Protein AF-A0A1E4RQE3-F1 (afdb_monomer_lite)

Organism: NCBI:txid984485

Structure (mmCIF, N/CA/C/O backbone):
data_AF-A0A1E4RQE3-F1
#
_entry.id   AF-A0A1E4RQE3-F1
#
loop_
_atom_site.group_PDB
_atom_site.id
_atom_site.type_symbol
_atom_site.label_atom_id
_atom_site.label_alt_id
_atom_site.label_comp_id
_atom_site.label_asym_id
_atom_site.label_entity_id
_atom_site.label_seq_id
_atom_site.pdbx_PDB_ins_code
_atom_site.Cartn_x
_atom_site.Cartn_y
_atom_site.Cartn_z
_atom_site.occupancy
_atom_site.B_iso_or_equiv
_atom_site.auth_seq_id
_atom_site.auth_comp_id
_atom_site.auth_asym_id
_atom_site.auth_atom_id
_atom_site.pdbx_PDB_model_num
ATOM 1 N N . MET A 1 1 ? 7.720 -9.865 -35.110 1.00 62.88 1 MET A N 1
ATOM 2 C CA . MET A 1 1 ? 7.759 -8.781 -36.112 1.00 62.88 1 MET A CA 1
ATOM 3 C C . MET A 1 1 ? 9.172 -8.221 -36.147 1.00 62.88 1 MET A C 1
ATOM 5 O O . MET A 1 1 ? 9.752 -8.061 -35.080 1.00 62.88 1 MET A O 1
ATOM 9 N N . ARG A 1 2 ? 9.734 -7.982 -37.335 1.00 66.12 2 ARG A N 1
ATOM 10 C CA . ARG A 1 2 ? 11.088 -7.445 -37.515 1.00 66.12 2 ARG A CA 1
ATOM 11 C C . ARG A 1 2 ? 10.961 -6.065 -38.155 1.00 66.12 2 ARG A C 1
ATOM 13 O O . ARG A 1 2 ? 10.430 -5.960 -39.252 1.00 66.12 2 ARG A O 1
ATOM 20 N N . LEU A 1 3 ? 11.364 -5.025 -37.430 1.00 69.38 3 LEU A N 1
ATOM 21 C CA . LEU A 1 3 ? 11.486 -3.680 -37.986 1.00 69.38 3 LEU A CA 1
ATOM 22 C C . LEU A 1 3 ? 12.883 -3.568 -38.592 1.00 69.38 3 LEU A C 1
ATOM 24 O O . LEU A 1 3 ? 13.878 -3.645 -37.872 1.00 69.38 3 LEU A O 1
ATOM 28 N N . GLU A 1 4 ? 12.952 -3.439 -39.909 1.00 68.44 4 GLU A N 1
ATOM 29 C CA . GLU A 1 4 ? 14.202 -3.221 -40.634 1.00 68.44 4 GLU A CA 1
ATOM 30 C C . GLU A 1 4 ? 14.333 -1.723 -40.943 1.00 68.44 4 GLU A C 1
ATOM 32 O O . GLU A 1 4 ? 13.335 -1.060 -41.215 1.00 68.44 4 GLU A O 1
ATOM 37 N N . ASN A 1 5 ? 15.553 -1.183 -40.869 1.00 64.38 5 ASN A N 1
ATOM 38 C CA . ASN A 1 5 ? 15.875 0.224 -41.167 1.00 64.38 5 ASN A CA 1
ATOM 39 C C . ASN A 1 5 ? 15.327 1.277 -40.184 1.00 64.38 5 ASN A C 1
ATOM 41 O O . ASN A 1 5 ? 14.922 2.364 -40.589 1.00 64.38 5 ASN A O 1
ATOM 45 N N . VAL A 1 6 ? 15.360 0.998 -38.878 1.00 70.50 6 VAL A N 1
ATOM 46 C CA . VAL A 1 6 ? 15.092 2.026 -37.857 1.00 70.50 6 VAL A CA 1
ATOM 47 C C . VAL A 1 6 ? 16.388 2.754 -37.500 1.00 70.50 6 VAL A C 1
ATOM 49 O O . VAL A 1 6 ? 17.385 2.124 -37.138 1.00 70.50 6 VAL A O 1
ATOM 52 N N . SER A 1 7 ? 16.379 4.085 -37.587 1.00 76.06 7 SER A N 1
ATOM 53 C CA . SER A 1 7 ? 17.507 4.930 -37.187 1.00 76.06 7 SER A CA 1
ATOM 54 C C . SER A 1 7 ? 17.911 4.654 -35.737 1.00 76.06 7 SER A C 1
ATOM 56 O O . SER A 1 7 ? 17.075 4.673 -34.837 1.00 76.06 7 SER A O 1
ATOM 58 N N . ARG A 1 8 ? 19.209 4.447 -35.486 1.00 70.06 8 ARG A N 1
ATOM 59 C CA . ARG A 1 8 ? 19.744 4.171 -34.134 1.00 70.06 8 ARG A CA 1
ATOM 60 C C . ARG A 1 8 ? 19.505 5.313 -33.136 1.00 70.06 8 ARG A C 1
ATOM 62 O O . ARG A 1 8 ? 19.523 5.075 -31.934 1.00 70.06 8 ARG A O 1
ATOM 69 N N . SER A 1 9 ? 19.267 6.523 -33.641 1.00 76.38 9 SER A N 1
ATOM 70 C CA . SER A 1 9 ? 18.942 7.725 -32.871 1.00 76.38 9 SER A CA 1
ATOM 71 C C . SER A 1 9 ? 17.459 7.871 -32.524 1.00 76.38 9 SER A C 1
ATOM 73 O O . SER A 1 9 ? 17.104 8.833 -31.847 1.00 76.38 9 SER A O 1
ATOM 75 N N . LEU A 1 10 ? 16.586 6.965 -32.984 1.00 81.06 10 LEU A N 1
ATOM 76 C CA . LEU A 1 10 ? 15.158 7.066 -32.699 1.00 81.06 10 LEU A CA 1
ATOM 77 C C . LEU A 1 10 ? 14.926 6.981 -31.188 1.00 81.06 10 LEU A C 1
ATOM 79 O O . LEU A 1 10 ? 15.466 6.101 -30.503 1.00 81.06 10 LEU A O 1
ATOM 83 N N . SER A 1 11 ? 14.094 7.884 -30.676 1.00 85.38 11 SER A N 1
ATOM 84 C CA . SER A 1 11 ? 13.685 7.825 -29.282 1.00 85.38 11 SER A CA 1
ATOM 85 C C . SER A 1 11 ? 12.747 6.637 -29.066 1.00 85.38 11 SER A C 1
ATOM 87 O O . SER A 1 11 ? 11.919 6.287 -29.912 1.00 85.38 11 SER A O 1
ATOM 89 N N . ILE A 1 12 ? 12.816 6.021 -27.890 1.00 85.94 12 ILE A N 1
ATOM 90 C CA . ILE A 1 12 ? 11.885 4.942 -27.535 1.00 85.94 12 ILE A CA 1
ATOM 91 C C . ILE A 1 12 ? 10.446 5.439 -27.494 1.00 85.94 12 ILE A C 1
ATOM 93 O O . ILE A 1 12 ? 9.528 4.671 -27.763 1.00 85.94 12 ILE A O 1
ATOM 97 N N . SER A 1 13 ? 10.235 6.719 -27.185 1.00 84.44 13 SER A N 1
ATOM 98 C CA . SER A 1 13 ? 8.905 7.323 -27.202 1.00 84.44 13 SER A CA 1
ATOM 99 C C . SER A 1 13 ? 8.263 7.259 -28.594 1.00 84.44 13 SER A C 1
ATOM 101 O O . SER A 1 13 ? 7.086 6.925 -28.719 1.00 84.44 13 SER A O 1
ATOM 103 N N . GLU A 1 14 ? 9.042 7.509 -29.646 1.00 86.31 14 GLU A N 1
ATOM 104 C CA . GLU A 1 14 ? 8.593 7.413 -31.035 1.00 86.31 14 GLU A CA 1
ATOM 105 C C . GLU A 1 14 ? 8.390 5.960 -31.443 1.00 86.31 14 GLU A C 1
ATOM 107 O O . GLU A 1 14 ? 7.380 5.648 -32.065 1.00 86.31 14 GLU A O 1
ATOM 112 N N . LEU A 1 15 ? 9.280 5.056 -31.025 1.00 85.75 15 LEU A N 1
ATOM 113 C CA . LEU A 1 15 ? 9.115 3.620 -31.252 1.00 85.75 15 LEU A CA 1
ATOM 114 C C . LEU A 1 15 ? 7.847 3.069 -30.582 1.00 85.75 15 LEU A C 1
ATOM 116 O O . LEU A 1 15 ? 7.117 2.277 -31.167 1.00 85.75 15 LEU A O 1
ATOM 120 N N . GLN A 1 16 ? 7.550 3.490 -29.354 1.00 85.50 16 GLN A N 1
ATOM 121 C CA . GLN A 1 16 ? 6.317 3.093 -28.680 1.00 85.50 16 GLN A CA 1
ATOM 122 C C . GLN A 1 16 ? 5.095 3.643 -29.406 1.00 85.50 16 GLN A C 1
ATOM 124 O O . GLN A 1 16 ? 4.117 2.919 -29.560 1.00 85.50 16 GLN A O 1
ATOM 129 N N . LYS A 1 17 ? 5.150 4.888 -29.894 1.00 86.19 17 LYS A N 1
ATOM 130 C CA . LYS A 1 17 ? 4.070 5.468 -30.701 1.00 86.19 17 LYS A CA 1
ATOM 131 C C . LYS A 1 17 ? 3.858 4.691 -31.996 1.00 86.19 17 LYS A C 1
ATOM 133 O O . LYS A 1 17 ? 2.723 4.337 -32.277 1.00 86.19 17 LYS A O 1
ATOM 138 N N . THR A 1 18 ? 4.909 4.380 -32.755 1.00 85.69 18 THR A N 1
ATOM 139 C CA . THR A 1 18 ? 4.775 3.624 -34.013 1.00 85.69 18 THR A CA 1
ATOM 140 C C . THR A 1 18 ? 4.219 2.225 -33.772 1.00 85.69 18 THR A C 1
ATOM 142 O O . THR A 1 18 ? 3.299 1.809 -34.475 1.00 85.69 18 THR A O 1
ATOM 145 N N . LEU A 1 19 ? 4.691 1.537 -32.729 1.00 84.56 19 LEU A N 1
ATOM 146 C CA . LEU A 1 19 ? 4.147 0.241 -32.327 1.00 84.56 19 LEU A CA 1
ATOM 147 C C . LEU A 1 19 ? 2.678 0.347 -31.894 1.00 84.56 19 LEU A C 1
ATOM 149 O O . LEU A 1 19 ? 1.868 -0.474 -32.307 1.00 84.56 19 LEU A O 1
ATOM 153 N N . LEU A 1 20 ? 2.296 1.356 -31.110 1.00 84.50 20 LEU A N 1
ATOM 154 C CA . LEU A 1 20 ? 0.903 1.545 -30.685 1.00 84.50 20 LEU A CA 1
ATOM 155 C C . LEU A 1 20 ? -0.024 1.903 -31.851 1.00 84.50 20 LEU A C 1
ATOM 157 O O . LEU A 1 20 ? -1.138 1.392 -31.905 1.00 84.50 20 LEU A O 1
ATOM 161 N N . THR A 1 21 ? 0.428 2.724 -32.802 1.00 85.00 21 THR A N 1
ATOM 162 C CA . THR A 1 21 ? -0.330 3.028 -34.026 1.00 85.00 21 THR A CA 1
ATOM 163 C C . THR A 1 21 ? -0.576 1.763 -34.840 1.00 85.00 21 THR A C 1
ATOM 165 O O . THR A 1 21 ? -1.665 1.565 -35.372 1.00 85.00 21 THR A O 1
ATOM 168 N N . GLN A 1 22 ? 0.420 0.881 -34.911 1.00 83.69 22 GLN A N 1
ATOM 169 C CA . GLN A 1 22 ? 0.307 -0.378 -35.633 1.00 83.69 22 GLN A CA 1
ATOM 170 C C . GLN A 1 22 ? -0.579 -1.407 -34.913 1.00 83.69 22 GLN A C 1
ATOM 172 O O . GLN A 1 22 ? -1.267 -2.189 -35.566 1.00 83.69 22 GLN A O 1
ATOM 177 N N . TYR A 1 23 ? -0.592 -1.389 -33.580 1.00 80.62 23 TYR A N 1
ATOM 178 C CA . TYR A 1 23 ? -1.423 -2.244 -32.730 1.00 80.62 23 TYR A CA 1
ATOM 179 C C . TYR A 1 23 ? -2.593 -1.468 -32.110 1.00 80.62 23 TYR A C 1
ATOM 181 O O . TYR A 1 23 ? -2.899 -1.622 -30.927 1.00 80.62 23 TYR A O 1
ATOM 189 N N . SER A 1 24 ? -3.275 -0.650 -32.915 1.00 78.06 24 SER A N 1
ATOM 190 C CA . SER A 1 24 ? -4.375 0.214 -32.461 1.00 78.06 24 SER A CA 1
ATOM 191 C C . SER A 1 24 ? -5.562 -0.551 -31.862 1.00 78.06 24 SER A C 1
ATOM 193 O O . SER A 1 24 ? -6.287 -0.009 -31.031 1.00 78.06 24 SER A O 1
ATOM 195 N N . SER A 1 25 ? -5.736 -1.825 -32.229 1.00 78.25 25 SER A N 1
ATOM 196 C CA . SER A 1 25 ? -6.758 -2.717 -31.669 1.00 78.25 25 SER A CA 1
ATOM 197 C C . SER A 1 25 ? -6.511 -3.095 -30.207 1.00 78.25 25 SER A C 1
ATOM 199 O O . SER A 1 25 ? -7.433 -3.538 -29.523 1.00 78.25 25 SER A O 1
ATOM 201 N N . VAL A 1 26 ? -5.284 -2.919 -29.708 1.00 71.12 26 VAL A N 1
ATOM 202 C CA . VAL A 1 26 ? -4.894 -3.298 -28.352 1.00 71.12 26 VAL A CA 1
ATOM 203 C C . VAL A 1 26 ? -4.531 -2.048 -27.559 1.00 71.12 26 VAL A C 1
ATOM 205 O O . VAL A 1 26 ? -3.374 -1.632 -27.470 1.00 71.12 26 VAL A O 1
ATOM 208 N N . CYS A 1 27 ? -5.538 -1.459 -26.919 1.00 62.03 27 CYS A N 1
ATOM 209 C CA . CYS A 1 27 ? -5.320 -0.367 -25.981 1.00 62.03 27 CYS A CA 1
ATOM 210 C C . CYS A 1 27 ? -4.378 -0.818 -24.850 1.00 62.03 27 CYS A C 1
ATOM 212 O O . CYS A 1 27 ? -4.604 -1.848 -24.215 1.00 62.03 27 CYS A O 1
ATOM 214 N N . SER A 1 28 ? -3.354 -0.007 -24.554 1.00 72.75 28 SER A N 1
ATOM 215 C CA . SER A 1 28 ? -2.469 -0.090 -23.374 1.00 72.75 28 SER A CA 1
ATOM 216 C C . SER A 1 28 ? -1.360 -1.162 -23.337 1.00 72.75 28 SER A C 1
ATOM 218 O O . SER A 1 28 ? -0.910 -1.539 -22.254 1.00 72.75 28 SER A O 1
ATOM 220 N N . MET A 1 29 ? -0.829 -1.609 -24.482 1.00 81.19 29 MET A N 1
ATOM 221 C CA . MET A 1 29 ? 0.366 -2.475 -24.495 1.00 81.19 29 MET A CA 1
ATOM 222 C C . MET A 1 29 ? 1.556 -1.840 -23.758 1.00 81.19 29 MET A C 1
ATOM 224 O O . MET A 1 29 ? 1.889 -0.671 -23.945 1.00 81.19 29 MET A O 1
ATOM 228 N N . LYS A 1 30 ? 2.220 -2.640 -22.919 1.00 84.50 30 LYS A N 1
ATOM 229 C CA . LYS A 1 30 ? 3.471 -2.269 -22.247 1.00 84.50 30 LYS A CA 1
ATOM 230 C C . LYS A 1 30 ? 4.631 -2.983 -22.912 1.00 84.50 30 LYS A C 1
ATOM 232 O O . LYS A 1 30 ? 4.558 -4.182 -23.149 1.00 84.50 30 LYS A O 1
ATOM 237 N N . PHE A 1 31 ? 5.725 -2.273 -23.139 1.00 87.00 31 PHE A N 1
ATOM 238 C CA . PHE A 1 31 ? 6.902 -2.830 -23.795 1.00 87.00 31 PHE A CA 1
ATOM 239 C C . PHE A 1 31 ? 8.043 -3.035 -22.794 1.00 87.00 31 PHE A C 1
ATOM 241 O O . PHE A 1 31 ? 8.280 -2.202 -21.911 1.00 87.00 31 PHE A O 1
ATOM 248 N N . ARG A 1 32 ? 8.745 -4.160 -22.914 1.00 87.31 32 ARG A N 1
ATOM 249 C CA . ARG A 1 32 ? 9.951 -4.481 -22.146 1.00 87.31 32 ARG A CA 1
ATOM 250 C C . ARG A 1 32 ? 11.073 -4.881 -23.072 1.00 87.31 32 ARG A C 1
ATOM 252 O O . ARG A 1 32 ? 10.839 -5.479 -24.115 1.00 87.31 32 ARG A O 1
ATOM 259 N N . ASP A 1 33 ? 12.279 -4.584 -22.637 1.00 87.75 33 ASP A N 1
ATOM 260 C CA . ASP A 1 33 ? 13.476 -5.116 -23.257 1.00 87.75 33 ASP A CA 1
ATOM 261 C C . ASP A 1 33 ? 13.691 -6.571 -22.809 1.00 87.75 33 ASP A C 1
ATOM 263 O O . ASP A 1 33 ? 13.649 -6.878 -21.612 1.00 87.75 33 ASP A O 1
ATOM 267 N N . CYS A 1 34 ? 13.895 -7.469 -23.773 1.00 83.88 34 CYS A N 1
ATOM 268 C CA . CYS A 1 34 ? 14.138 -8.884 -23.518 1.00 83.88 34 CYS A CA 1
ATOM 269 C C . CYS A 1 34 ? 15.513 -9.157 -22.899 1.00 83.88 34 CYS A C 1
ATOM 271 O O . CYS A 1 34 ? 15.643 -10.136 -22.165 1.00 83.88 34 CYS A O 1
ATOM 273 N N . SER A 1 35 ? 16.535 -8.339 -23.174 1.00 82.56 35 SER A N 1
ATOM 274 C CA . SER A 1 35 ? 17.885 -8.589 -22.649 1.00 82.56 35 SER A CA 1
ATOM 275 C C . SER A 1 35 ? 17.961 -8.255 -21.157 1.00 82.56 35 SER A C 1
ATOM 277 O O . SER A 1 35 ? 18.459 -9.045 -20.355 1.00 82.56 35 SER A O 1
ATOM 279 N N . SER A 1 36 ? 17.416 -7.103 -20.761 1.00 80.38 36 SER A N 1
ATOM 280 C CA . SER A 1 36 ? 17.472 -6.614 -19.386 1.00 80.38 36 SER A CA 1
ATOM 281 C C . SER A 1 36 ? 16.262 -7.015 -18.542 1.00 80.38 36 SER A C 1
ATOM 283 O O . SER A 1 36 ? 16.296 -6.860 -17.318 1.00 80.38 36 SER A O 1
ATOM 285 N N . ASN A 1 37 ? 15.187 -7.521 -19.161 1.00 78.81 37 ASN A N 1
ATOM 286 C CA . ASN A 1 37 ? 13.881 -7.755 -18.531 1.00 78.81 37 ASN A CA 1
ATOM 287 C C . ASN A 1 37 ? 13.296 -6.509 -17.833 1.00 78.81 37 ASN A C 1
ATOM 289 O O . ASN A 1 37 ? 12.407 -6.612 -16.976 1.00 78.81 37 ASN A O 1
ATOM 293 N N . LYS A 1 38 ? 13.782 -5.314 -18.187 1.00 83.00 38 LYS A N 1
ATOM 294 C CA . LYS A 1 38 ? 13.329 -4.039 -17.629 1.00 83.00 38 LYS A CA 1
ATOM 295 C C . LYS A 1 38 ? 12.259 -3.411 -18.528 1.00 83.00 38 LYS A C 1
ATOM 297 O O . LYS A 1 38 ? 12.222 -3.661 -19.734 1.00 83.00 38 LYS A O 1
ATOM 302 N N . PRO A 1 39 ? 11.341 -2.613 -17.952 1.00 84.31 39 PRO A N 1
ATOM 303 C CA . PRO A 1 39 ? 10.451 -1.780 -18.754 1.00 84.31 39 PRO A CA 1
ATOM 304 C C . PRO A 1 39 ? 11.261 -0.808 -19.610 1.00 84.31 39 PRO A C 1
ATOM 306 O O . PRO A 1 39 ? 12.235 -0.236 -19.124 1.00 84.31 39 PRO A O 1
ATOM 309 N N . LEU A 1 40 ? 10.829 -0.615 -20.860 1.00 84.44 40 LEU A N 1
ATOM 310 C CA . LEU A 1 40 ? 11.419 0.388 -21.740 1.00 84.44 40 LEU A CA 1
ATOM 311 C C . LEU A 1 40 ? 11.207 1.779 -21.143 1.00 84.44 40 LEU A C 1
ATOM 313 O O . LEU A 1 40 ? 10.067 2.188 -20.902 1.00 84.44 40 LEU A O 1
ATOM 317 N N . GLN A 1 41 ? 12.297 2.494 -20.888 1.00 83.94 41 GLN A N 1
ATOM 318 C CA . GLN A 1 41 ? 12.237 3.834 -20.319 1.00 83.94 41 GLN A CA 1
ATOM 319 C C . GLN A 1 41 ? 12.145 4.857 -21.450 1.00 83.94 41 GLN A C 1
ATOM 321 O O . GLN A 1 41 ? 12.876 4.771 -22.427 1.00 83.94 41 GLN A O 1
ATOM 326 N N . LEU A 1 42 ? 11.247 5.835 -21.330 1.00 81.25 42 LEU A N 1
ATOM 327 C CA . LEU A 1 42 ? 10.941 6.776 -22.419 1.00 81.25 42 LEU A CA 1
ATOM 328 C C . LEU A 1 42 ? 12.125 7.657 -22.847 1.00 81.25 42 LEU A C 1
ATOM 330 O O . LEU A 1 42 ? 12.128 8.157 -23.967 1.00 81.25 42 LEU A O 1
ATOM 334 N N . TYR A 1 43 ? 13.099 7.851 -21.958 1.00 82.81 43 TYR A N 1
ATOM 335 C CA . TYR A 1 43 ? 14.258 8.715 -22.176 1.00 82.81 43 TYR A CA 1
ATOM 336 C C . TYR A 1 43 ? 15.457 8.006 -22.815 1.00 82.81 43 TYR A C 1
ATOM 338 O O . TYR A 1 43 ? 16.435 8.671 -23.137 1.00 82.81 43 TYR A O 1
ATOM 346 N N . GLN A 1 44 ? 15.417 6.681 -22.962 1.00 83.31 44 GLN A N 1
ATOM 347 C CA . GLN A 1 44 ? 16.533 5.936 -23.538 1.00 83.31 44 GLN A CA 1
ATOM 348 C C . GLN A 1 44 ? 16.484 5.994 -25.076 1.00 83.31 44 GLN A C 1
ATOM 350 O O . GLN A 1 44 ? 15.427 6.169 -25.698 1.00 83.31 44 GLN A O 1
ATOM 355 N N . THR A 1 45 ? 17.646 5.838 -25.698 1.00 84.56 45 THR A N 1
ATOM 356 C CA . THR A 1 45 ? 17.785 5.704 -27.154 1.00 84.56 45 THR A CA 1
ATOM 357 C C . THR A 1 45 ? 17.819 4.236 -27.573 1.00 84.56 45 THR A C 1
ATOM 359 O O . THR A 1 45 ? 18.147 3.355 -26.776 1.00 84.56 45 THR A O 1
ATOM 362 N N . LEU A 1 46 ? 17.519 3.934 -28.843 1.00 81.62 46 LEU A N 1
ATOM 363 C CA . LEU A 1 46 ? 17.625 2.554 -29.333 1.00 81.62 46 LEU A CA 1
ATOM 364 C C . LEU A 1 46 ? 19.042 1.989 -29.210 1.00 81.62 46 LEU A C 1
ATOM 366 O O . LEU A 1 46 ? 19.193 0.800 -28.931 1.00 81.62 46 LEU A O 1
ATOM 370 N N . SER A 1 47 ? 20.074 2.822 -29.357 1.00 80.94 47 SER A N 1
ATOM 371 C CA . SER A 1 47 ? 21.468 2.424 -29.135 1.00 80.94 47 SER A CA 1
ATOM 372 C C . SER A 1 47 ? 21.731 1.841 -27.746 1.00 80.94 47 SER A C 1
ATOM 374 O O . SER A 1 47 ? 22.561 0.947 -27.631 1.00 80.94 47 SER A O 1
ATOM 376 N N . GLU A 1 48 ? 21.022 2.295 -26.711 1.00 81.88 48 GLU A N 1
ATOM 377 C CA . GLU A 1 48 ? 21.231 1.835 -25.330 1.00 81.88 48 GLU A CA 1
ATOM 378 C C . GLU A 1 48 ? 20.639 0.448 -25.053 1.00 81.88 48 GLU A C 1
ATOM 380 O O . GLU A 1 48 ? 21.082 -0.236 -24.134 1.00 81.88 48 GLU A O 1
ATOM 385 N N . ILE A 1 49 ? 19.647 0.029 -25.842 1.00 81.31 49 ILE A N 1
ATOM 386 C CA . ILE A 1 49 ? 18.936 -1.252 -25.674 1.00 81.31 49 ILE A CA 1
ATOM 387 C C . ILE A 1 49 ? 19.373 -2.278 -26.725 1.00 81.31 49 ILE A C 1
ATOM 389 O O . ILE A 1 49 ? 19.096 -3.472 -26.621 1.00 81.31 49 ILE A O 1
ATOM 393 N N . THR A 1 50 ? 20.058 -1.829 -27.774 1.00 84.06 50 THR A N 1
ATOM 394 C CA . THR A 1 50 ? 20.514 -2.719 -28.838 1.00 84.06 50 THR A CA 1
ATOM 395 C C . THR A 1 50 ? 21.706 -3.538 -28.349 1.00 84.06 50 THR A C 1
ATOM 397 O O . THR A 1 50 ? 22.769 -2.995 -28.055 1.00 84.06 50 THR A O 1
ATOM 400 N N . HIS A 1 51 ? 21.566 -4.862 -28.347 1.00 81.94 51 HIS A N 1
ATOM 401 C CA . HIS A 1 51 ? 22.646 -5.792 -28.031 1.00 81.94 51 HIS A CA 1
ATOM 402 C C . HIS A 1 51 ? 23.004 -6.601 -29.278 1.00 81.94 51 HIS A C 1
ATOM 404 O O . HIS A 1 51 ? 22.133 -7.166 -29.934 1.00 81.94 51 HIS A O 1
ATOM 410 N N . ASN A 1 52 ? 24.290 -6.651 -29.637 1.00 81.06 52 ASN A N 1
ATOM 411 C CA . ASN A 1 52 ? 24.777 -7.356 -30.834 1.00 81.06 52 ASN A CA 1
ATOM 412 C C . ASN A 1 52 ? 24.074 -6.921 -32.139 1.00 81.06 52 ASN A C 1
ATOM 414 O O . ASN A 1 52 ? 23.829 -7.732 -33.028 1.00 81.06 52 ASN A O 1
ATOM 418 N N . GLY A 1 53 ? 23.712 -5.637 -32.241 1.00 79.00 53 GLY A N 1
ATOM 419 C CA . GLY A 1 53 ? 23.014 -5.086 -33.409 1.00 79.00 53 GLY A CA 1
ATOM 420 C C . GLY A 1 53 ? 21.528 -5.452 -33.508 1.00 79.00 53 GLY A C 1
ATOM 421 O O . GLY A 1 53 ? 20.887 -5.074 -34.485 1.00 79.00 53 GLY A O 1
ATOM 422 N N . LEU A 1 54 ? 20.969 -6.144 -32.510 1.00 80.06 54 LEU A N 1
ATOM 423 C CA . LEU A 1 54 ? 19.561 -6.523 -32.442 1.00 80.06 54 LEU A CA 1
ATOM 424 C C . LEU A 1 54 ? 18.912 -5.942 -31.179 1.00 80.06 54 LEU A C 1
ATOM 426 O O . LEU A 1 54 ? 19.456 -6.011 -30.080 1.00 80.06 54 LEU A O 1
ATOM 430 N N . CYS A 1 55 ? 17.721 -5.374 -31.340 1.00 82.62 55 CYS A N 1
ATOM 431 C CA . CYS A 1 55 ? 16.872 -4.936 -30.237 1.00 82.62 55 CYS A CA 1
ATOM 432 C C . CYS A 1 55 ? 15.628 -5.825 -30.231 1.00 82.62 55 CYS A C 1
ATOM 434 O O . CYS A 1 55 ? 14.867 -5.839 -31.201 1.00 82.62 55 CYS A O 1
ATOM 436 N N . VAL A 1 56 ? 15.448 -6.608 -29.166 1.00 85.31 56 VAL A N 1
ATOM 437 C CA . VAL A 1 56 ? 14.297 -7.504 -29.022 1.00 85.31 56 VAL A CA 1
ATOM 438 C C . VAL A 1 56 ? 13.396 -6.945 -27.935 1.00 85.31 56 VAL A C 1
ATOM 440 O O . VAL A 1 56 ? 13.752 -6.925 -26.759 1.00 85.31 56 VAL A O 1
ATOM 443 N N . VAL A 1 57 ? 12.214 -6.497 -28.346 1.00 86.31 57 VAL A N 1
ATOM 444 C CA . VAL A 1 57 ? 11.214 -5.910 -27.456 1.00 86.31 57 VAL A CA 1
ATOM 445 C C . VAL A 1 57 ? 10.056 -6.884 -27.287 1.00 86.31 57 VAL A C 1
ATOM 447 O O . VAL A 1 57 ? 9.460 -7.336 -28.264 1.00 86.31 57 VAL A O 1
ATOM 450 N N . GLN A 1 58 ? 9.707 -7.182 -26.039 1.00 87.69 58 GLN A N 1
ATOM 451 C CA . GLN A 1 58 ? 8.517 -7.944 -25.690 1.00 87.69 58 GLN A CA 1
ATOM 452 C C . GLN A 1 58 ? 7.355 -6.996 -25.416 1.00 87.69 58 GLN A C 1
ATOM 454 O O . GLN A 1 58 ? 7.457 -6.090 -24.585 1.00 87.69 58 GLN A O 1
ATOM 459 N N . ALA A 1 59 ? 6.222 -7.244 -26.066 1.00 85.50 59 ALA A N 1
ATOM 460 C CA . ALA A 1 59 ? 4.981 -6.563 -25.747 1.00 85.50 59 ALA A CA 1
ATOM 461 C C . ALA A 1 59 ? 4.138 -7.382 -24.762 1.00 85.50 59 ALA A C 1
ATOM 463 O O . ALA A 1 59 ? 3.940 -8.584 -24.927 1.00 85.50 59 ALA A O 1
ATOM 464 N N . LEU A 1 60 ? 3.641 -6.713 -23.728 1.00 83.19 60 LEU A N 1
ATOM 465 C CA . LEU A 1 60 ? 2.825 -7.272 -22.662 1.00 83.19 60 LEU A CA 1
ATOM 466 C C . LEU A 1 60 ? 1.460 -6.596 -22.700 1.00 83.19 60 LEU A C 1
ATOM 468 O O . LEU A 1 60 ? 1.358 -5.382 -22.500 1.00 83.19 60 LEU A O 1
ATOM 472 N N . LEU A 1 61 ? 0.414 -7.388 -22.912 1.00 81.25 61 LEU A N 1
ATOM 473 C CA . LEU A 1 61 ? -0.953 -6.916 -22.752 1.00 81.25 61 LEU A CA 1
ATOM 474 C C . LEU A 1 61 ? -1.294 -6.861 -21.257 1.00 81.25 61 LEU A C 1
ATOM 476 O O . LEU A 1 61 ? -1.208 -7.890 -20.576 1.00 81.25 61 LEU A O 1
ATOM 480 N N . PRO A 1 62 ? -1.673 -5.694 -20.708 1.00 71.38 62 PRO A N 1
ATOM 481 C CA . PRO A 1 62 ? -2.246 -5.652 -19.377 1.00 71.38 62 PRO A CA 1
ATOM 482 C C . PRO A 1 62 ? -3.645 -6.269 -19.438 1.00 71.38 62 PRO A C 1
ATOM 484 O O . PRO A 1 62 ? -4.574 -5.702 -20.000 1.00 71.38 62 PRO A O 1
ATOM 487 N N . LEU A 1 63 ? -3.799 -7.455 -18.859 1.00 69.06 63 LEU A N 1
ATOM 488 C CA . LEU A 1 63 ? -5.119 -8.037 -18.659 1.00 69.06 63 LEU A CA 1
ATOM 489 C C . LEU A 1 63 ? -5.798 -7.313 -17.492 1.00 69.06 63 LEU A C 1
ATOM 491 O O . LEU A 1 63 ? -5.259 -7.283 -16.379 1.00 69.06 63 LEU A O 1
ATOM 495 N N . ASN A 1 64 ? -6.981 -6.751 -17.746 1.00 61.53 64 ASN A N 1
ATOM 496 C CA . ASN A 1 64 ? -7.858 -6.185 -16.723 1.00 61.53 64 ASN A CA 1
ATOM 497 C C . ASN A 1 64 ? -8.317 -7.326 -15.798 1.00 61.53 64 ASN A C 1
ATOM 499 O O . ASN A 1 64 ? -9.296 -8.001 -16.084 1.00 61.53 64 ASN A O 1
ATOM 503 N N . GLY A 1 65 ? -7.553 -7.611 -14.738 1.00 60.47 65 GLY A N 1
ATOM 504 C CA . GLY A 1 65 ? -7.853 -8.694 -13.788 1.00 60.47 65 GLY A CA 1
ATOM 505 C C . GLY A 1 65 ? -6.685 -9.615 -13.417 1.00 60.47 65 GLY A C 1
ATOM 506 O O . GLY A 1 65 ? -6.850 -10.505 -12.586 1.00 60.47 65 GLY A O 1
ATOM 507 N N . GLY A 1 66 ? -5.481 -9.423 -13.966 1.00 60.00 66 GLY A N 1
ATOM 508 C CA . GLY A 1 66 ? -4.312 -10.201 -13.536 1.00 60.00 66 GLY A CA 1
ATOM 509 C C . GLY A 1 66 ? -3.893 -9.845 -12.104 1.00 60.00 66 GLY A C 1
ATOM 510 O O . GLY A 1 66 ? -3.545 -8.691 -11.875 1.00 60.00 66 GLY A O 1
ATOM 511 N N . LYS A 1 67 ? -3.922 -10.820 -11.169 1.00 61.88 67 LYS A N 1
ATOM 512 C CA . LYS A 1 67 ? -3.517 -10.751 -9.736 1.00 61.88 67 LYS A CA 1
ATOM 513 C C . LYS A 1 67 ? -2.700 -9.494 -9.396 1.00 61.88 67 LYS A C 1
ATOM 515 O O . LYS A 1 67 ? -1.466 -9.487 -9.443 1.00 61.88 67 LYS A O 1
ATOM 520 N N . GLY A 1 68 ? -3.429 -8.418 -9.106 1.00 60.53 68 GLY A N 1
ATOM 521 C CA . GLY A 1 68 ? -2.905 -7.065 -9.017 1.00 60.53 68 GLY A CA 1
ATOM 522 C C . GLY A 1 68 ? -1.815 -6.934 -7.965 1.00 60.53 68 GLY A C 1
ATOM 523 O O . GLY A 1 68 ? -1.931 -7.488 -6.877 1.00 60.53 68 GLY A O 1
ATOM 524 N N . GLY A 1 69 ? -0.752 -6.197 -8.301 1.00 64.69 69 GLY A N 1
ATOM 525 C CA . GLY A 1 69 ? 0.194 -5.587 -7.358 1.00 64.69 69 GLY A CA 1
ATOM 526 C C . GLY A 1 69 ? 1.069 -6.523 -6.517 1.00 64.69 69 GLY A C 1
ATOM 527 O O . GLY A 1 69 ? 2.179 -6.141 -6.168 1.00 64.69 69 GLY A O 1
ATOM 528 N N . PHE A 1 70 ? 0.650 -7.756 -6.239 1.00 65.00 70 PHE A N 1
ATOM 529 C CA . PHE A 1 70 ? 1.287 -8.646 -5.277 1.00 65.00 70 PHE A CA 1
ATOM 530 C C . PHE A 1 70 ? 2.688 -9.057 -5.724 1.00 65.00 70 PHE A C 1
ATOM 532 O O . PHE A 1 70 ? 3.634 -8.960 -4.953 1.00 65.00 70 PHE A O 1
ATOM 539 N N . GLY A 1 71 ? 2.866 -9.412 -7.000 1.00 69.25 71 GLY A N 1
ATOM 540 C CA . GLY A 1 71 ? 4.191 -9.717 -7.551 1.00 69.25 71 GLY A CA 1
ATOM 541 C C . GLY A 1 71 ? 5.137 -8.508 -7.578 1.00 69.25 71 GLY A C 1
ATOM 542 O O . GLY A 1 71 ? 6.346 -8.670 -7.421 1.00 69.25 71 GLY A O 1
ATOM 543 N N . ASN A 1 72 ? 4.603 -7.292 -7.745 1.00 68.69 72 ASN A N 1
ATOM 544 C CA . ASN A 1 72 ? 5.396 -6.063 -7.656 1.00 68.69 72 ASN A CA 1
ATOM 545 C C . ASN A 1 72 ? 5.756 -5.725 -6.207 1.00 68.69 72 ASN A C 1
ATOM 547 O O . ASN A 1 72 ? 6.914 -5.409 -5.962 1.00 68.69 72 ASN A O 1
ATOM 551 N N . ASN A 1 73 ? 4.826 -5.892 -5.264 1.00 70.44 73 ASN A N 1
ATOM 552 C CA . ASN A 1 73 ? 5.077 -5.759 -3.828 1.00 70.44 73 ASN A CA 1
ATOM 553 C C . ASN A 1 73 ? 6.097 -6.792 -3.335 1.00 70.44 73 ASN A C 1
ATOM 555 O O . ASN A 1 73 ? 6.968 -6.484 -2.529 1.00 70.44 73 ASN A O 1
ATOM 559 N N . LEU A 1 74 ? 6.038 -8.022 -3.852 1.00 68.94 74 LEU A N 1
ATOM 560 C CA . LEU A 1 74 ? 7.050 -9.035 -3.575 1.00 68.94 74 LEU A CA 1
ATOM 561 C C . LEU A 1 74 ? 8.413 -8.608 -4.115 1.00 68.94 74 LEU A C 1
ATOM 563 O O . LEU A 1 74 ? 9.397 -8.723 -3.397 1.00 68.94 74 LEU A O 1
ATOM 567 N N . ARG A 1 75 ? 8.492 -8.085 -5.346 1.00 71.44 75 ARG A N 1
ATOM 568 C CA . ARG A 1 75 ? 9.753 -7.595 -5.928 1.00 71.44 75 ARG A CA 1
ATOM 569 C C . ARG A 1 75 ? 10.323 -6.390 -5.178 1.00 71.44 75 ARG A C 1
ATOM 571 O O . ARG A 1 75 ? 11.517 -6.394 -4.896 1.00 71.44 75 ARG A O 1
ATOM 578 N N . SER A 1 76 ? 9.497 -5.413 -4.807 1.00 70.62 76 SER A N 1
ATOM 579 C CA . SER A 1 76 ? 9.931 -4.249 -4.023 1.00 70.62 76 SER A CA 1
ATOM 580 C C . SER A 1 76 ? 10.391 -4.645 -2.617 1.00 70.62 76 SER A C 1
ATOM 582 O O . SER A 1 76 ? 11.385 -4.118 -2.120 1.00 70.62 76 SER A O 1
ATOM 584 N N . ASN A 1 77 ? 9.738 -5.632 -1.999 1.00 68.56 77 ASN A N 1
ATOM 585 C CA . ASN A 1 77 ? 1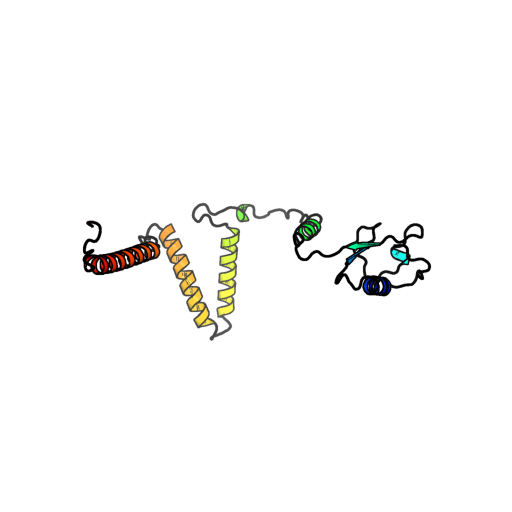0.096 -6.105 -0.661 1.00 68.56 77 ASN A CA 1
ATOM 586 C C . ASN A 1 77 ? 11.251 -7.121 -0.651 1.00 68.56 77 ASN A C 1
ATOM 588 O O . ASN A 1 77 ? 11.881 -7.303 0.388 1.00 68.56 77 ASN A O 1
ATOM 592 N N . LYS A 1 78 ? 11.579 -7.767 -1.780 1.00 66.19 78 LYS A N 1
ATOM 593 C CA . LYS A 1 78 ? 12.677 -8.752 -1.849 1.00 66.19 78 LYS A CA 1
ATOM 594 C C . LYS A 1 78 ? 14.062 -8.108 -1.690 1.00 66.19 78 LYS A C 1
ATOM 596 O O . LYS A 1 78 ? 14.972 -8.773 -1.200 1.00 66.19 78 LYS A O 1
ATOM 601 N N . GLY A 1 79 ? 14.216 -6.838 -2.081 1.00 61.72 79 GLY A N 1
ATOM 602 C CA . GLY A 1 79 ? 15.465 -6.070 -1.947 1.00 61.72 79 GLY A CA 1
ATOM 603 C C . GLY A 1 79 ? 15.574 -5.291 -0.633 1.00 61.72 79 GLY A C 1
ATOM 604 O O . GLY A 1 79 ? 16.652 -5.197 -0.053 1.00 61.72 79 GLY A O 1
ATOM 605 N N . ASN A 1 80 ? 14.446 -4.815 -0.103 1.00 57.72 80 ASN A N 1
ATOM 606 C CA . ASN A 1 80 ? 14.385 -4.095 1.167 1.00 57.72 80 ASN A CA 1
ATOM 607 C C . ASN A 1 80 ? 14.236 -5.062 2.345 1.00 57.72 80 ASN A C 1
ATOM 609 O O . ASN A 1 80 ? 13.290 -4.979 3.129 1.00 57.72 80 ASN A O 1
ATOM 613 N N . LYS A 1 81 ? 15.200 -5.971 2.520 1.00 60.16 81 LYS A N 1
ATOM 614 C CA . LYS A 1 81 ? 15.425 -6.546 3.848 1.00 60.16 81 LYS A CA 1
ATOM 615 C C . LYS A 1 81 ? 15.920 -5.399 4.719 1.00 60.16 81 LYS A C 1
ATOM 617 O O . LYS A 1 81 ? 17.117 -5.126 4.749 1.00 60.16 81 LYS A O 1
ATOM 622 N N . GLN A 1 82 ? 15.008 -4.684 5.382 1.00 58.59 82 GLN A N 1
ATOM 623 C CA . GLN A 1 82 ? 15.402 -3.780 6.453 1.00 58.59 82 GLN A CA 1
ATOM 624 C C . GLN A 1 82 ? 16.288 -4.600 7.384 1.00 58.59 82 GLN A C 1
ATOM 626 O O . GLN A 1 82 ? 15.830 -5.596 7.951 1.00 58.59 82 GLN A O 1
ATOM 631 N N . LYS A 1 83 ? 17.578 -4.239 7.462 1.00 59.06 83 LYS A N 1
ATOM 632 C CA . LYS A 1 83 ? 18.482 -4.769 8.481 1.00 59.06 83 LYS A CA 1
ATOM 633 C C . LYS A 1 83 ? 17.692 -4.670 9.777 1.00 59.06 83 LYS A C 1
ATOM 635 O O . LYS A 1 83 ? 17.228 -3.572 10.086 1.00 59.06 83 LYS A O 1
ATOM 640 N N . LYS A 1 84 ? 17.433 -5.806 10.439 1.00 59.19 84 LYS A N 1
ATOM 641 C CA . LYS A 1 84 ? 16.732 -5.829 11.726 1.00 59.19 84 LYS A CA 1
ATOM 642 C C . LYS A 1 84 ? 17.449 -4.797 12.589 1.00 59.19 84 LYS A C 1
ATOM 644 O O . LYS A 1 84 ? 18.596 -5.031 12.962 1.00 59.19 84 LYS A O 1
ATOM 649 N N . LYS A 1 85 ? 16.840 -3.622 12.788 1.00 61.47 85 LYS A N 1
ATOM 650 C CA . LYS A 1 85 ? 17.390 -2.639 13.717 1.00 61.47 85 LYS A CA 1
ATOM 651 C C . LYS A 1 85 ? 17.521 -3.387 15.044 1.00 61.47 85 LYS A C 1
ATOM 653 O O . LYS A 1 85 ? 16.577 -4.114 15.373 1.00 61.47 85 LYS A O 1
ATOM 658 N N . PRO A 1 86 ? 18.669 -3.306 15.733 1.00 57.06 86 PRO A N 1
ATOM 659 C CA . PRO A 1 86 ? 18.813 -3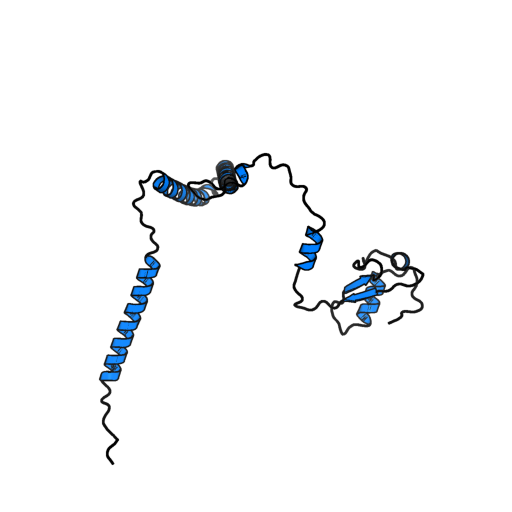.949 17.026 1.00 57.06 86 PRO A CA 1
ATOM 660 C C . PRO A 1 86 ? 17.642 -3.489 17.890 1.00 57.06 86 PRO A C 1
ATOM 662 O O . PRO A 1 86 ? 17.365 -2.296 18.007 1.00 57.06 86 PRO A O 1
ATOM 665 N N . THR A 1 87 ? 16.863 -4.456 18.359 1.00 56.81 87 THR A N 1
ATOM 666 C CA . THR A 1 87 ? 15.681 -4.202 19.168 1.00 56.81 87 THR A CA 1
ATOM 667 C C . THR A 1 87 ? 16.163 -3.794 20.554 1.00 56.81 87 THR A C 1
ATOM 669 O O . THR A 1 87 ? 16.291 -4.649 21.422 1.00 56.81 87 THR A O 1
ATOM 672 N N . GLU A 1 88 ? 16.485 -2.516 20.755 1.00 60.38 88 GLU A N 1
ATOM 673 C CA . GLU A 1 88 ? 16.879 -2.005 22.079 1.00 60.38 88 GLU A CA 1
ATOM 674 C C . GLU A 1 88 ? 15.772 -2.267 23.120 1.00 60.38 88 GLU A C 1
ATOM 676 O O . GLU A 1 88 ? 16.063 -2.599 24.264 1.00 60.38 88 GLU A O 1
ATOM 681 N N . ASP A 1 89 ? 14.504 -2.305 22.687 1.00 63.25 89 ASP A N 1
ATOM 682 C CA . ASP A 1 89 ? 13.352 -2.561 23.554 1.00 63.25 89 ASP A CA 1
ATOM 683 C C . ASP A 1 89 ? 12.678 -3.915 23.273 1.00 63.25 89 ASP A C 1
ATOM 685 O O . ASP A 1 89 ? 11.621 -3.995 22.640 1.00 63.25 89 ASP A O 1
ATOM 689 N N . SER A 1 90 ? 13.245 -5.007 23.794 1.00 63.25 90 SER A N 1
ATOM 690 C CA . SER A 1 90 ? 12.601 -6.342 23.819 1.00 63.25 90 SER A CA 1
ATOM 691 C C . SER A 1 90 ? 11.157 -6.291 24.364 1.00 63.25 90 SER A C 1
ATOM 693 O O . SER A 1 90 ? 10.250 -6.963 23.864 1.00 63.25 90 SER A O 1
ATOM 695 N N . LYS A 1 91 ? 10.906 -5.382 25.316 1.00 65.75 91 LYS A N 1
ATOM 696 C CA . LYS A 1 91 ? 9.599 -5.154 25.952 1.00 65.75 91 LYS A CA 1
ATOM 697 C C . LYS A 1 91 ? 8.553 -4.515 25.028 1.00 65.75 91 LYS A C 1
ATOM 699 O O . LYS A 1 91 ? 7.366 -4.566 25.327 1.00 65.75 91 LYS A O 1
ATOM 704 N N . ALA A 1 92 ? 8.931 -3.939 23.885 1.00 63.38 92 ALA A N 1
ATOM 705 C CA . ALA A 1 92 ? 7.958 -3.335 22.969 1.00 63.38 92 ALA A CA 1
ATOM 706 C C . ALA A 1 92 ? 7.065 -4.382 22.273 1.00 63.38 92 ALA A C 1
ATOM 708 O O . ALA A 1 92 ? 5.956 -4.063 21.837 1.00 63.38 92 ALA A O 1
ATOM 709 N N . PHE A 1 93 ? 7.539 -5.627 22.163 1.00 66.88 93 PHE A N 1
ATOM 710 C CA . PHE A 1 93 ? 6.817 -6.715 21.499 1.00 66.88 93 PHE A CA 1
ATOM 711 C C . PHE A 1 93 ? 6.044 -7.619 22.464 1.00 66.88 93 PHE A C 1
ATOM 713 O O . PHE A 1 93 ? 5.214 -8.407 22.006 1.00 66.88 93 PHE A O 1
ATOM 720 N N . SER A 1 94 ? 6.266 -7.495 23.776 1.00 77.81 94 SER A N 1
ATOM 721 C CA . SER A 1 94 ? 5.477 -8.214 24.773 1.00 77.81 94 SER A CA 1
ATOM 722 C C . SER A 1 94 ? 4.064 -7.643 24.886 1.00 77.81 94 SER A C 1
ATOM 724 O O . SER A 1 94 ? 3.827 -6.438 24.742 1.00 77.81 94 SER A O 1
ATOM 726 N N . LYS A 1 95 ? 3.118 -8.545 25.139 1.00 82.69 95 LYS A N 1
ATOM 727 C CA . LYS A 1 95 ? 1.779 -8.196 25.599 1.00 82.69 95 LYS A CA 1
ATOM 728 C C . LYS A 1 95 ? 1.824 -8.008 27.107 1.00 82.69 95 LYS A C 1
ATOM 730 O O . LYS A 1 95 ? 2.522 -8.752 27.792 1.00 82.69 95 LYS A O 1
ATOM 735 N N . ASP A 1 96 ? 1.091 -7.026 27.600 1.00 81.00 96 ASP A N 1
ATOM 736 C CA . ASP A 1 96 ? 0.794 -6.947 29.018 1.00 81.00 96 ASP A CA 1
ATOM 737 C C . ASP A 1 96 ? -0.052 -8.166 29.414 1.00 81.00 96 ASP A C 1
ATOM 739 O O . ASP A 1 96 ? -1.007 -8.528 28.725 1.00 81.00 96 ASP A O 1
ATOM 743 N N . LEU A 1 97 ? 0.337 -8.834 30.498 1.00 78.38 97 LEU A N 1
ATOM 744 C CA . LEU A 1 97 ? -0.279 -10.082 30.952 1.00 78.38 97 LEU A CA 1
ATOM 7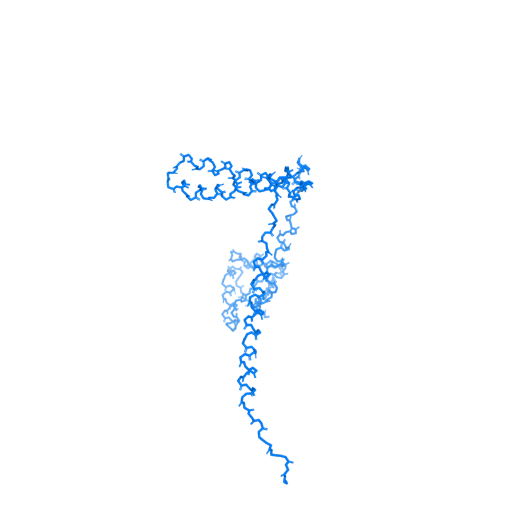45 C C . LEU A 1 97 ? -1.700 -9.865 31.481 1.00 78.38 97 LEU A C 1
ATOM 747 O O . LEU A 1 97 ? -2.488 -10.804 31.492 1.00 78.38 97 LEU A O 1
ATOM 751 N N . LYS A 1 98 ? -2.025 -8.641 31.908 1.00 77.31 98 LYS A N 1
ATOM 752 C CA . LYS A 1 98 ? -3.333 -8.307 32.482 1.00 77.31 98 LYS A CA 1
ATOM 753 C C . LYS A 1 98 ? -4.338 -7.870 31.425 1.00 77.31 98 LYS A C 1
ATOM 755 O O . LYS A 1 98 ? -5.476 -8.317 31.439 1.00 77.31 98 LYS A O 1
ATOM 760 N N . THR A 1 99 ? -3.917 -7.008 30.502 1.00 77.31 99 THR A N 1
ATOM 761 C CA . THR A 1 99 ? -4.803 -6.453 29.466 1.00 77.31 99 THR A CA 1
ATOM 762 C C . THR A 1 99 ? -4.734 -7.208 28.138 1.00 77.31 99 THR A C 1
ATOM 764 O O . THR A 1 99 ? -5.600 -7.043 27.284 1.00 77.31 99 THR A O 1
ATOM 767 N N . GLY A 1 100 ? -3.689 -8.013 27.911 1.00 81.19 100 GLY A N 1
ATOM 768 C CA . GLY A 1 100 ? -3.433 -8.682 26.631 1.00 81.19 100 GLY A CA 1
ATOM 769 C C . GLY A 1 100 ? -3.004 -7.734 25.501 1.00 81.19 100 GLY A C 1
ATOM 770 O O . GLY A 1 100 ? -2.732 -8.184 24.380 1.00 81.19 100 GLY A O 1
ATOM 771 N N . VAL A 1 101 ? -2.913 -6.430 25.779 1.00 81.81 101 VAL A N 1
ATOM 772 C CA . VAL A 1 101 ? -2.550 -5.383 24.820 1.00 81.81 101 VAL A CA 1
ATOM 773 C C . VAL A 1 101 ? -1.031 -5.312 24.684 1.00 81.81 101 VAL A C 1
ATOM 775 O O . VAL A 1 101 ? -0.285 -5.505 25.641 1.00 81.81 101 VAL A O 1
ATOM 778 N N . ARG A 1 102 ? -0.532 -5.043 23.473 1.00 85.56 102 ARG A N 1
ATOM 779 C CA . ARG A 1 102 ? 0.910 -4.861 23.251 1.00 85.56 102 ARG A CA 1
ATOM 780 C C . ARG A 1 102 ? 1.384 -3.562 23.897 1.00 85.56 102 ARG A C 1
ATOM 782 O O . ARG A 1 102 ? 0.795 -2.507 23.668 1.00 85.56 102 ARG A O 1
ATOM 789 N N . ILE A 1 103 ? 2.516 -3.613 24.597 1.00 82.75 103 ILE A N 1
ATOM 790 C CA . ILE A 1 103 ? 3.112 -2.445 25.274 1.00 82.75 103 ILE A CA 1
ATOM 791 C C . ILE A 1 103 ? 3.381 -1.296 24.286 1.00 82.75 103 ILE A C 1
ATOM 793 O O . ILE A 1 103 ? 3.176 -0.126 24.600 1.00 82.75 103 ILE A O 1
ATOM 797 N N . LYS A 1 104 ? 3.746 -1.615 23.038 1.00 83.62 104 LYS A N 1
ATOM 798 C CA . LYS A 1 104 ? 3.897 -0.621 21.965 1.00 83.62 104 LYS A CA 1
ATOM 799 C C . LYS A 1 104 ? 2.626 0.188 21.694 1.00 83.62 104 LYS A C 1
ATOM 801 O O . LYS A 1 104 ? 2.727 1.373 21.378 1.00 83.62 104 LYS A O 1
ATOM 806 N N . ASP A 1 105 ? 1.459 -0.440 21.768 1.00 85.19 105 ASP A N 1
ATOM 807 C CA . ASP A 1 105 ? 0.188 0.215 21.465 1.00 85.19 105 ASP A CA 1
ATOM 808 C C . ASP A 1 105 ? -0.286 1.066 22.650 1.00 85.19 105 ASP A C 1
ATOM 810 O O . ASP A 1 105 ? -0.740 2.188 22.437 1.00 85.19 105 ASP A O 1
ATOM 814 N N . LEU A 1 106 ? -0.029 0.627 23.888 1.00 84.38 106 LEU A N 1
ATOM 815 C CA . LEU A 1 106 ? -0.198 1.459 25.087 1.00 84.38 106 LEU A CA 1
ATOM 816 C C . LEU A 1 106 ? 0.653 2.736 25.017 1.00 84.38 106 LEU A C 1
ATOM 818 O O . LEU A 1 106 ? 0.130 3.840 25.159 1.00 84.38 106 LEU A O 1
ATOM 822 N N . ASN A 1 107 ? 1.939 2.610 24.683 1.00 85.06 107 ASN A N 1
ATOM 823 C CA . ASN A 1 107 ? 2.837 3.763 24.565 1.00 85.06 107 ASN A CA 1
ATOM 824 C C . ASN A 1 107 ? 2.412 4.726 23.440 1.00 85.06 107 ASN A C 1
ATOM 826 O O . ASN A 1 107 ? 2.636 5.933 23.522 1.00 85.06 107 ASN A O 1
ATOM 830 N N . ARG A 1 108 ? 1.804 4.212 22.363 1.00 86.25 108 ARG A N 1
ATOM 831 C CA . ARG A 1 108 ? 1.245 5.046 21.286 1.00 86.25 108 ARG A CA 1
ATOM 832 C C . ARG A 1 108 ? 0.021 5.825 21.751 1.00 86.25 108 ARG A C 1
ATOM 834 O O . ARG A 1 108 ? -0.090 7.000 21.415 1.00 86.25 108 ARG A O 1
ATOM 841 N N . LEU A 1 109 ? -0.866 5.191 22.516 1.00 86.06 109 LEU A N 1
ATOM 842 C CA .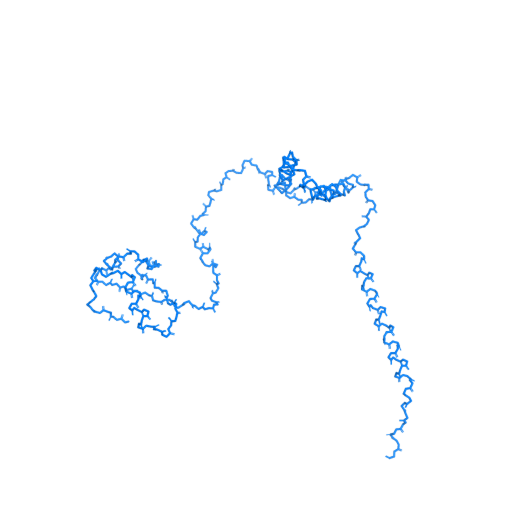 LEU A 1 109 ? -2.045 5.844 23.086 1.00 86.06 109 LEU A CA 1
ATOM 843 C C . LEU A 1 109 ? -1.649 6.944 24.075 1.00 86.06 109 LEU A C 1
ATOM 845 O O . LEU A 1 109 ? -2.189 8.045 23.999 1.00 86.06 109 LEU A O 1
ATOM 849 N N . GLN A 1 110 ? -0.651 6.690 24.923 1.00 86.88 110 GLN A N 1
ATOM 850 C CA . GLN A 1 110 ? -0.101 7.695 25.839 1.00 86.88 110 GLN A CA 1
ATOM 851 C C . GLN A 1 110 ? 0.441 8.910 25.078 1.00 86.88 110 GLN A C 1
ATOM 853 O O . GLN A 1 110 ? -0.007 10.031 25.311 1.00 86.88 110 GLN A O 1
ATOM 858 N N . LYS A 1 111 ? 1.292 8.694 24.068 1.00 89.75 111 LYS A N 1
ATOM 859 C CA . LYS A 1 111 ? 1.808 9.784 23.220 1.00 89.75 111 LYS A CA 1
ATOM 860 C C . LYS A 1 111 ? 0.701 10.556 22.502 1.00 89.75 111 LYS A C 1
ATOM 862 O O . LYS A 1 111 ? 0.778 11.774 22.384 1.00 89.75 111 LYS A O 1
ATOM 867 N N . ALA A 1 112 ? -0.336 9.869 22.022 1.00 85.06 112 ALA A N 1
ATOM 868 C CA . ALA A 1 112 ? -1.480 10.529 21.401 1.00 85.06 112 ALA A CA 1
ATOM 869 C C . ALA A 1 112 ? -2.236 11.414 22.406 1.00 85.06 112 ALA A C 1
ATOM 871 O O . ALA A 1 112 ? -2.641 12.521 22.057 1.00 85.06 112 ALA A O 1
ATOM 872 N N . SER A 1 113 ? -2.385 10.963 23.655 1.00 85.50 113 SER A N 1
ATOM 873 C CA . SER A 1 113 ? -3.020 11.751 24.715 1.00 85.50 113 SER A CA 1
ATOM 874 C C . SER A 1 113 ? -2.222 13.010 25.070 1.00 85.50 113 SER A C 1
ATOM 876 O O . SER A 1 113 ? -2.810 14.084 25.165 1.00 85.50 113 SER A O 1
ATOM 878 N N . GLU A 1 114 ? -0.893 12.917 25.148 1.00 85.06 114 GLU A N 1
ATOM 879 C CA . GLU A 1 114 ? -0.005 14.061 25.398 1.00 85.06 114 GLU A CA 1
ATOM 880 C C . GLU A 1 114 ? -0.082 15.104 24.274 1.00 85.06 114 GLU A C 1
ATOM 882 O O . GLU A 1 114 ? -0.114 16.307 24.529 1.00 85.06 114 GLU A O 1
ATOM 887 N N . VAL A 1 115 ? -0.143 14.661 23.014 1.00 81.81 115 VAL A N 1
ATOM 888 C CA . VAL A 1 115 ? -0.298 15.563 21.860 1.00 81.81 115 VAL A CA 1
ATOM 889 C C . VAL A 1 115 ? -1.654 16.265 21.895 1.00 81.81 115 VAL A C 1
ATOM 891 O O . VAL A 1 115 ? -1.720 17.465 21.639 1.00 81.81 115 VAL A O 1
ATOM 894 N N . LEU A 1 116 ? -2.726 15.549 22.242 1.00 74.88 116 LEU A N 1
ATOM 895 C CA . LEU A 1 116 ? -4.053 16.148 22.387 1.00 74.88 116 LEU A CA 1
ATOM 896 C C . LEU A 1 116 ? -4.099 17.169 23.530 1.00 74.88 116 LEU A C 1
ATOM 898 O O . LEU A 1 116 ? -4.716 18.215 23.365 1.00 74.88 116 LEU A O 1
ATOM 902 N N . GLN A 1 117 ? -3.422 16.903 24.648 1.00 74.38 117 GLN A N 1
ATOM 903 C CA . GLN A 1 117 ? -3.300 17.855 25.757 1.00 74.38 117 GLN A CA 1
ATOM 904 C C . GLN A 1 117 ? -2.528 19.114 25.341 1.00 74.38 117 GLN A C 1
ATOM 906 O O . GLN A 1 117 ? -2.995 20.220 25.585 1.00 74.38 117 GLN A O 1
ATOM 911 N N . LYS A 1 118 ? -1.414 18.976 24.613 1.00 72.69 118 LYS A N 1
ATOM 912 C CA . LYS A 1 118 ? -0.674 20.131 24.066 1.00 72.69 118 LYS A CA 1
ATOM 913 C C . LYS A 1 118 ? -1.487 20.933 23.043 1.00 72.69 118 LYS A C 1
ATOM 915 O O . LYS A 1 118 ? -1.351 22.146 22.956 1.00 72.69 118 LYS A O 1
ATOM 920 N N . GLN A 1 119 ? -2.368 20.283 22.281 1.00 63.78 119 GLN A N 1
ATOM 921 C CA . GLN A 1 119 ? -3.286 20.969 21.363 1.00 63.78 119 GLN A CA 1
ATOM 922 C C . GLN A 1 119 ? -4.421 21.722 22.084 1.00 63.78 119 GLN A C 1
ATOM 924 O O . GLN A 1 119 ? -4.962 22.671 21.516 1.00 63.78 119 GLN A O 1
ATOM 929 N N . GLN A 1 120 ? -4.769 21.354 23.325 1.00 55.12 120 GLN A N 1
ATOM 930 C CA . GLN A 1 120 ? -5.773 22.070 24.129 1.00 55.12 120 GLN A CA 1
ATOM 931 C C . GLN A 1 120 ? -5.324 23.478 24.553 1.00 55.12 120 GLN A C 1
ATOM 933 O O . GLN A 1 120 ? -6.181 24.310 24.858 1.00 55.12 120 GLN A O 1
ATOM 938 N N . GLU A 1 121 ? -4.021 23.779 24.533 1.00 56.53 121 GLU A N 1
ATOM 939 C CA . GLU A 1 121 ? -3.491 25.099 24.903 1.00 56.53 121 GLU A CA 1
ATOM 940 C C . GLU A 1 121 ? -3.783 26.189 23.848 1.00 56.53 121 GLU A C 1
ATOM 942 O O . GLU A 1 121 ? -3.740 27.373 24.173 1.00 56.53 121 GLU A O 1
ATOM 947 N N . HIS A 1 122 ? -4.160 25.828 22.611 1.00 56.69 122 HIS A N 1
ATOM 948 C CA . HIS A 1 122 ? -4.155 26.767 21.475 1.00 56.69 122 HIS A CA 1
ATOM 949 C C . HIS A 1 122 ? -5.507 27.113 20.824 1.00 56.69 122 HIS A C 1
ATOM 951 O O . HIS A 1 122 ? -5.529 27.915 19.893 1.00 56.69 122 HIS A O 1
ATOM 957 N N . SER A 1 123 ? -6.652 26.580 21.260 1.00 58.97 123 SER A N 1
ATOM 958 C CA . SER A 1 123 ? -7.933 26.897 20.598 1.00 58.97 123 SER A CA 1
ATOM 959 C C . SER A 1 123 ? -9.133 26.693 21.517 1.00 58.97 123 SER A C 1
ATOM 961 O O . SER A 1 123 ? -9.317 25.613 22.071 1.00 58.97 123 SER A O 1
ATOM 963 N N . GLN A 1 124 ? -9.966 27.726 21.675 1.00 58.28 124 GLN A N 1
ATOM 964 C CA . GLN A 1 124 ? -11.184 27.669 22.495 1.00 58.28 124 GLN A CA 1
ATOM 965 C C . GLN A 1 124 ? -12.305 26.848 21.828 1.00 58.28 124 GLN A C 1
ATOM 967 O O . GLN A 1 124 ? -13.051 26.174 22.528 1.00 58.28 124 GLN A O 1
ATOM 972 N N . GLU A 1 125 ? -12.360 26.785 20.495 1.00 57.06 125 GLU A N 1
ATOM 973 C CA . GLU A 1 125 ? -13.378 26.017 19.752 1.00 57.06 125 GLU A CA 1
ATOM 974 C C . GLU A 1 125 ? -13.043 24.519 19.618 1.00 57.06 125 GLU A C 1
ATOM 976 O O . GLU A 1 125 ? -13.926 23.679 19.429 1.00 57.06 125 GLU A O 1
ATOM 981 N N . ALA A 1 126 ? -11.771 24.138 19.774 1.00 57.28 126 ALA A N 1
ATOM 982 C CA . ALA A 1 126 ? -11.369 22.732 19.836 1.00 57.28 126 ALA A CA 1
ATOM 983 C C . ALA A 1 126 ? -11.749 22.059 21.169 1.00 57.28 126 ALA A C 1
ATOM 985 O O . ALA A 1 126 ? -11.806 20.828 21.227 1.00 57.28 126 ALA A O 1
ATOM 986 N N . LYS A 1 127 ? -12.034 22.840 22.223 1.00 58.88 127 LYS A N 1
ATOM 987 C CA . LYS A 1 127 ? -12.289 22.334 23.581 1.00 58.88 127 LYS A CA 1
ATOM 988 C C . LYS A 1 127 ? -13.541 21.471 23.650 1.00 58.88 127 LYS A C 1
ATOM 990 O O . LYS A 1 127 ? -13.435 20.323 24.044 1.00 58.88 127 LYS A O 1
ATOM 995 N N . GLU A 1 128 ? -14.682 21.905 23.120 1.00 62.06 128 GLU A N 1
ATOM 996 C CA . GLU A 1 128 ? -15.937 21.143 23.266 1.00 62.06 128 GLU A CA 1
ATOM 997 C C . GLU A 1 128 ? -15.930 19.776 22.554 1.00 62.06 128 GLU A C 1
ATOM 999 O O . GLU A 1 128 ? -16.461 18.778 23.053 1.00 62.06 128 GLU A O 1
ATOM 1004 N N . LYS A 1 129 ? -15.318 19.698 21.363 1.00 63.22 129 LYS A N 1
ATOM 1005 C CA . LYS A 1 129 ? -15.184 18.430 20.620 1.00 63.22 129 LYS A CA 1
ATOM 1006 C C . LYS A 1 129 ? -14.143 17.514 21.260 1.00 63.22 129 LYS A C 1
ATOM 1008 O O . LYS A 1 129 ? -14.279 16.291 21.167 1.00 63.22 129 LYS A O 1
ATOM 1013 N N . LEU A 1 130 ? -13.117 18.082 21.892 1.00 61.09 130 LEU A N 1
ATOM 1014 C CA . LEU A 1 130 ? -12.110 17.327 22.627 1.00 61.09 130 LEU A CA 1
ATOM 1015 C C . LEU A 1 130 ? -12.608 16.884 23.998 1.00 61.09 130 LEU A C 1
ATOM 1017 O O . LEU A 1 130 ? -12.358 15.739 24.337 1.00 61.09 130 LEU A O 1
ATOM 1021 N N . ASP A 1 131 ? -13.396 17.676 24.715 1.00 68.31 131 ASP A N 1
ATOM 1022 C CA . ASP A 1 131 ? -13.982 17.312 26.008 1.00 68.31 131 ASP A CA 1
ATOM 1023 C C . ASP A 1 131 ? -14.909 16.107 25.857 1.00 68.31 131 ASP A C 1
ATOM 1025 O O . ASP A 1 131 ? -14.850 15.165 26.643 1.00 68.31 131 ASP A O 1
ATOM 1029 N N . LYS A 1 132 ? -15.674 16.040 24.759 1.00 73.69 132 LYS A N 1
ATOM 1030 C CA . LYS A 1 132 ? -16.460 14.845 24.408 1.00 73.69 132 LYS A CA 1
ATOM 1031 C C . LYS A 1 132 ? -15.579 13.621 24.138 1.00 73.69 132 LYS A C 1
ATOM 1033 O O . LYS A 1 132 ? -15.960 12.505 24.490 1.00 73.69 132 LYS A O 1
ATOM 1038 N N . LYS A 1 133 ? -14.408 13.793 23.514 1.00 74.44 133 LYS A N 1
ATOM 1039 C CA . LYS A 1 133 ? -13.455 12.695 23.261 1.00 74.44 133 LYS A CA 1
ATOM 1040 C C . LYS A 1 133 ? -12.708 12.283 24.532 1.00 74.44 133 LYS A C 1
ATOM 1042 O O . LYS A 1 133 ? -12.543 11.091 24.769 1.00 74.44 133 LYS A O 1
ATOM 1047 N N . GLN A 1 134 ? -12.322 13.238 25.373 1.00 73.94 134 GLN A N 1
ATOM 1048 C CA . GLN A 1 134 ? -11.686 13.014 26.665 1.00 73.94 134 GLN A CA 1
ATOM 1049 C C . GLN A 1 134 ? -12.647 12.356 27.648 1.00 73.94 134 GLN A C 1
ATOM 1051 O O . GLN A 1 134 ? -12.245 11.419 28.320 1.00 73.94 134 GLN A O 1
ATOM 1056 N N . ALA A 1 135 ? -13.921 12.750 27.680 1.00 77.31 135 ALA A N 1
ATOM 1057 C CA . ALA A 1 135 ? -14.942 12.090 28.489 1.00 77.31 135 ALA A CA 1
ATOM 1058 C C . ALA A 1 135 ? -15.140 10.625 28.068 1.00 77.31 135 ALA A C 1
ATOM 1060 O O . ALA A 1 135 ? -15.239 9.750 28.922 1.00 77.31 135 ALA A O 1
ATOM 1061 N N . LYS A 1 136 ? -15.135 10.329 26.760 1.00 77.56 136 LYS A N 1
ATOM 1062 C CA . LYS A 1 136 ? -15.195 8.944 26.258 1.00 77.56 136 LYS A CA 1
ATOM 1063 C C . LYS A 1 136 ? -13.950 8.136 26.632 1.00 77.56 136 LYS A C 1
ATOM 1065 O O . LYS A 1 136 ? -14.077 6.985 27.034 1.00 77.56 136 LYS A O 1
ATOM 1070 N N . LEU A 1 137 ? -12.764 8.735 26.528 1.00 76.75 137 LEU A N 1
ATOM 1071 C CA . LEU A 1 137 ? -11.507 8.079 26.895 1.00 76.75 137 LEU A CA 1
ATOM 1072 C C . LEU A 1 137 ? -11.384 7.863 28.406 1.00 76.75 137 LEU A C 1
ATOM 1074 O O . LEU A 1 137 ? -10.985 6.781 28.813 1.00 76.75 137 LEU A O 1
ATOM 1078 N N . LYS A 1 138 ? -11.779 8.837 29.233 1.00 78.81 138 LYS A N 1
ATOM 1079 C CA . LYS A 1 138 ? -11.820 8.703 30.696 1.00 78.81 138 LYS A CA 1
ATOM 1080 C C . LYS A 1 138 ? -12.789 7.612 31.128 1.00 78.81 138 LYS A C 1
ATOM 1082 O O . LYS A 1 138 ? -12.383 6.750 31.887 1.00 78.81 138 LYS A O 1
ATOM 1087 N N . LYS A 1 139 ? -13.997 7.559 30.554 1.00 76.69 139 LYS A N 1
ATOM 1088 C CA . LYS A 1 139 ? -14.942 6.454 30.797 1.00 76.69 139 LYS A CA 1
ATOM 1089 C C . LYS A 1 139 ? -14.360 5.091 30.429 1.00 76.69 139 LYS A C 1
ATOM 1091 O O . LYS A 1 139 ? -14.563 4.131 31.157 1.00 76.69 139 LYS A O 1
ATOM 1096 N N . ALA A 1 140 ? -13.628 5.001 29.319 1.00 73.62 140 ALA A N 1
ATOM 1097 C CA . ALA A 1 140 ? -12.955 3.762 28.948 1.00 73.62 140 ALA A CA 1
ATOM 1098 C C . ALA A 1 140 ? -11.848 3.402 29.955 1.00 73.62 140 ALA A C 1
ATOM 1100 O O . ALA A 1 140 ? -11.783 2.262 30.395 1.00 73.62 140 ALA A O 1
ATOM 1101 N N . ILE A 1 141 ? -11.013 4.365 30.354 1.00 75.50 141 ILE A N 1
ATOM 1102 C CA . ILE A 1 141 ? -9.950 4.161 31.350 1.00 75.50 141 ILE A CA 1
ATOM 1103 C C . ILE A 1 141 ? -10.544 3.740 32.699 1.00 75.50 141 ILE A C 1
ATOM 1105 O O . ILE A 1 141 ? -10.123 2.723 33.229 1.00 75.50 141 ILE A O 1
ATOM 1109 N N . GLU A 1 142 ? -11.562 4.439 33.200 1.00 75.25 142 GLU A N 1
ATOM 1110 C CA . GLU A 1 142 ? -12.265 4.122 34.451 1.00 75.25 142 GLU A CA 1
ATOM 1111 C C . GLU A 1 142 ? -12.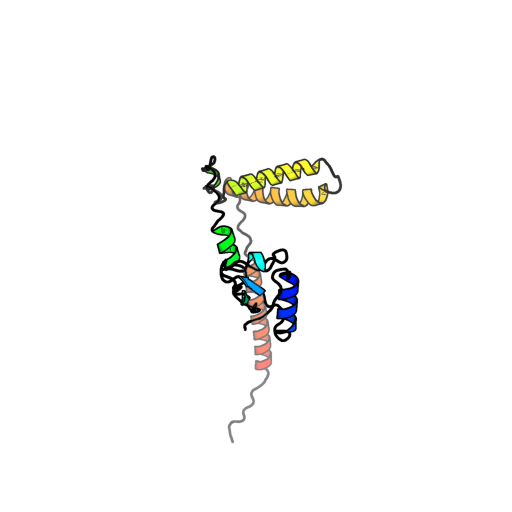941 2.746 34.403 1.00 75.25 142 GLU A C 1
ATOM 1113 O O . GLU A 1 142 ? -12.900 2.010 35.385 1.00 75.25 142 GLU A O 1
ATOM 1118 N N . TYR A 1 143 ? -13.511 2.354 33.259 1.00 69.44 143 TYR A N 1
ATOM 1119 C CA . TYR A 1 143 ? -14.051 1.009 33.047 1.00 69.44 143 TYR A CA 1
ATOM 1120 C C . TYR A 1 143 ? -12.954 -0.057 33.159 1.00 69.44 143 TYR A C 1
ATOM 1122 O O . TYR A 1 143 ? -13.085 -1.014 33.922 1.00 69.44 143 TYR A O 1
ATOM 1130 N N . TYR A 1 144 ? -11.831 0.131 32.460 1.00 67.38 144 TYR A N 1
ATOM 1131 C CA . TYR A 1 144 ? -10.710 -0.806 32.526 1.00 67.38 144 TYR A CA 1
ATOM 1132 C C . TYR A 1 144 ? -10.040 -0.818 33.911 1.00 67.38 144 TYR A C 1
ATOM 1134 O O . TYR A 1 144 ? -9.677 -1.889 34.390 1.00 67.38 144 TYR A O 1
ATOM 1142 N N . GLU A 1 145 ? -9.927 0.324 34.591 1.00 70.62 145 GLU A N 1
ATOM 1143 C CA . GLU A 1 145 ? -9.418 0.442 35.965 1.00 70.62 145 GLU A CA 1
ATOM 1144 C C . GLU A 1 145 ? -10.372 -0.179 36.998 1.00 70.62 145 GLU A C 1
ATOM 1146 O O . GLU A 1 145 ? -9.921 -0.815 37.951 1.00 70.62 145 GLU A O 1
ATOM 1151 N N . GLY A 1 146 ? -11.687 -0.058 36.804 1.00 63.50 146 GLY A N 1
ATOM 1152 C CA . GLY A 1 146 ? -12.717 -0.698 37.624 1.00 63.50 146 GLY A CA 1
ATOM 1153 C C . GLY A 1 146 ? -12.706 -2.223 37.508 1.00 63.50 146 GLY A C 1
ATOM 1154 O O . GLY A 1 146 ? -12.857 -2.913 38.520 1.00 63.50 146 GLY A O 1
ATOM 1155 N N . ILE A 1 147 ? -12.437 -2.743 36.306 1.00 61.03 147 ILE A N 1
ATOM 1156 C CA . ILE A 1 147 ? -12.174 -4.168 36.060 1.00 61.03 147 ILE A CA 1
ATOM 1157 C C . ILE A 1 147 ? -10.861 -4.595 36.731 1.00 61.03 147 ILE A C 1
ATOM 1159 O O . ILE A 1 147 ? -10.823 -5.607 37.428 1.00 61.03 147 ILE A O 1
ATOM 1163 N N . LEU A 1 148 ? -9.790 -3.808 36.575 1.00 59.81 148 LEU A N 1
ATOM 1164 C CA . LEU A 1 148 ? -8.468 -4.061 37.172 1.00 59.81 148 LEU A CA 1
ATOM 1165 C C . LEU A 1 148 ? -8.496 -4.093 38.707 1.00 59.81 148 LEU A C 1
ATOM 1167 O O . LEU A 1 148 ? -7.776 -4.884 39.314 1.00 59.81 148 LEU A O 1
ATOM 1171 N N . ASN A 1 149 ? -9.329 -3.254 39.323 1.00 65.50 149 ASN A N 1
ATOM 1172 C CA . ASN A 1 149 ? -9.487 -3.148 40.773 1.00 65.50 149 ASN A CA 1
ATOM 1173 C C . ASN A 1 149 ? -10.613 -4.040 41.330 1.00 65.50 149 ASN A C 1
ATOM 1175 O O . ASN A 1 149 ? -10.939 -3.934 42.512 1.00 65.50 149 ASN A O 1
ATOM 1179 N N . GLY A 1 150 ? -11.219 -4.900 40.500 1.00 55.66 150 GLY A N 1
ATOM 1180 C CA . GLY A 1 150 ? -12.237 -5.873 40.915 1.00 55.66 150 GLY A CA 1
AT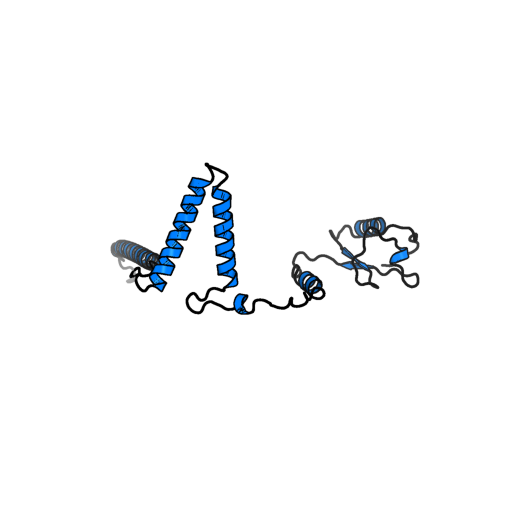OM 1181 C C . GLY A 1 150 ? -13.549 -5.261 41.422 1.00 55.66 150 GLY A C 1
ATOM 1182 O O . GLY A 1 150 ? -14.273 -5.917 42.165 1.00 55.66 150 GLY A O 1
ATOM 1183 N N . LYS A 1 151 ? -13.851 -4.005 41.064 1.00 57.25 151 LYS A N 1
ATOM 1184 C CA . LYS A 1 151 ? -15.021 -3.253 41.558 1.00 57.25 151 LYS A CA 1
ATOM 1185 C C . LYS A 1 151 ? -16.142 -3.078 40.531 1.00 57.25 151 LYS A C 1
ATOM 1187 O O . LYS A 1 151 ? -17.199 -2.566 40.891 1.00 57.25 151 LYS A O 1
ATOM 1192 N N . SER A 1 152 ? -15.964 -3.490 39.277 1.00 47.91 152 SER A N 1
ATOM 1193 C CA . SER A 1 152 ? -17.028 -3.369 38.274 1.00 47.91 152 SER A CA 1
ATOM 1194 C C . SER A 1 152 ? -17.966 -4.584 38.293 1.00 47.91 152 SER A C 1
ATOM 1196 O O . SER A 1 152 ? -17.685 -5.610 37.680 1.00 47.91 152 SER A O 1
ATOM 1198 N N . ASN A 1 153 ? -19.121 -4.433 38.944 1.00 53.12 153 ASN A N 1
ATOM 1199 C CA . ASN A 1 153 ? -20.293 -5.314 38.799 1.00 53.12 153 ASN A CA 1
ATOM 1200 C C . ASN A 1 153 ? -21.092 -5.036 37.507 1.00 53.12 153 ASN A C 1
ATOM 1202 O O . ASN A 1 153 ? -22.242 -5.456 37.373 1.00 53.12 153 ASN A O 1
ATOM 1206 N N . GLU A 1 154 ? -20.519 -4.305 36.551 1.00 55.59 154 GLU A N 1
ATOM 1207 C CA . GLU A 1 154 ? -21.203 -3.962 35.311 1.00 55.59 154 GLU A CA 1
ATOM 1208 C C . GLU A 1 154 ? -21.021 -5.106 34.310 1.00 55.59 154 GLU A C 1
ATOM 1210 O O . GLU A 1 154 ? -20.044 -5.182 33.563 1.00 55.59 154 GLU A O 1
ATOM 1215 N N . LYS A 1 155 ? -21.960 -6.057 34.370 1.00 52.91 155 LYS A N 1
ATOM 1216 C CA . LYS A 1 155 ? -22.106 -7.108 33.364 1.00 52.91 155 LYS A CA 1
ATOM 1217 C C . LYS A 1 155 ? -22.171 -6.453 31.984 1.00 52.91 155 LYS A C 1
ATOM 1219 O O . LYS A 1 155 ? -22.902 -5.487 31.778 1.00 52.91 155 LYS A O 1
ATOM 1224 N N . PHE A 1 156 ? -21.375 -6.996 31.071 1.00 47.59 156 PHE A N 1
ATOM 1225 C CA . PHE A 1 156 ? -21.322 -6.644 29.659 1.00 47.59 156 PHE A CA 1
ATOM 1226 C C . PHE A 1 156 ? -22.751 -6.581 29.086 1.00 47.59 156 PHE A C 1
ATOM 1228 O O . PHE A 1 156 ? -23.429 -7.604 29.007 1.00 47.59 156 PHE A O 1
ATOM 1235 N N . LYS A 1 157 ? -23.227 -5.372 28.759 1.00 56.88 157 LYS A N 1
ATOM 1236 C CA . LYS A 1 157 ? -24.534 -5.123 28.130 1.00 56.88 157 LYS A CA 1
ATOM 1237 C C . LYS A 1 157 ? -24.450 -5.433 26.638 1.00 56.88 157 LYS A C 1
ATOM 1239 O O . LYS A 1 157 ? -24.461 -4.535 25.810 1.00 56.88 157 LYS A O 1
ATOM 1244 N N . ASP A 1 158 ? -24.292 -6.707 26.321 1.00 54.59 158 ASP A N 1
ATOM 1245 C CA . ASP A 1 158 ? -24.524 -7.249 24.978 1.00 54.59 158 ASP A CA 1
ATOM 1246 C C . ASP A 1 158 ? -25.751 -8.174 25.051 1.00 54.59 158 ASP A C 1
ATOM 1248 O O . ASP A 1 158 ? -25.748 -9.310 24.590 1.00 54.59 158 ASP A O 1
ATOM 1252 N N . THR A 1 159 ? -26.778 -7.711 25.777 1.00 58.66 159 THR A N 1
ATOM 1253 C CA . THR A 1 159 ? -28.111 -8.327 25.860 1.00 58.66 159 THR A CA 1
ATOM 1254 C C . THR A 1 159 ? -29.085 -7.686 24.880 1.00 58.66 159 THR A C 1
ATOM 1256 O O . THR A 1 159 ? -30.091 -8.304 24.567 1.00 58.66 159 THR A O 1
ATOM 1259 N N . ASP A 1 160 ? -28.758 -6.512 24.328 1.00 69.75 160 ASP A N 1
ATOM 1260 C CA . ASP A 1 160 ? -29.606 -5.802 23.364 1.00 69.75 160 ASP A CA 1
ATOM 1261 C C . ASP A 1 160 ? -29.897 -6.672 22.128 1.00 69.75 160 ASP A C 1
ATOM 1263 O O . ASP A 1 160 ? -31.015 -6.685 21.626 1.00 69.75 160 ASP A O 1
ATOM 1267 N N . PHE A 1 161 ? -28.924 -7.478 21.683 1.00 70.19 161 PHE A N 1
ATOM 1268 C CA . PHE A 1 161 ? -29.124 -8.437 20.592 1.00 70.19 161 PHE A CA 1
ATOM 1269 C C . PHE A 1 161 ? -30.094 -9.570 20.959 1.00 70.19 161 PHE A C 1
ATOM 1271 O O . PHE A 1 161 ? -30.855 -10.022 20.107 1.00 70.19 161 PHE A O 1
ATOM 1278 N N . LEU A 1 162 ? -30.066 -10.043 22.209 1.00 75.00 162 LEU A N 1
ATOM 1279 C CA . LEU A 1 162 ? -30.970 -11.095 22.681 1.00 75.00 162 LEU A CA 1
ATOM 1280 C C . LEU A 1 162 ? -32.393 -10.552 22.828 1.00 75.00 162 LEU A C 1
ATOM 1282 O O . LEU A 1 162 ? -33.327 -11.182 22.344 1.00 75.00 162 LEU A O 1
ATOM 1286 N N . ASP A 1 163 ? -32.537 -9.350 23.386 1.00 79.19 163 ASP A N 1
ATOM 1287 C CA . ASP A 1 163 ? -33.827 -8.672 23.514 1.00 79.19 163 ASP A CA 1
ATOM 1288 C C . ASP A 1 163 ? -34.421 -8.347 22.130 1.00 79.19 163 ASP A C 1
ATOM 1290 O O . ASP A 1 163 ? -35.622 -8.491 21.905 1.00 79.19 163 ASP A O 1
ATOM 1294 N N . GLU A 1 164 ? -33.597 -7.942 21.159 1.00 79.12 164 GLU A N 1
ATOM 1295 C CA . GLU A 1 164 ? -34.039 -7.693 19.784 1.00 79.12 164 GLU A CA 1
ATOM 1296 C C . GLU A 1 164 ? -34.412 -8.995 19.054 1.00 79.12 164 GLU A C 1
ATOM 1298 O O . GLU A 1 164 ? -35.426 -9.036 18.354 1.00 79.12 164 GLU A O 1
ATOM 1303 N N . ALA A 1 165 ? -33.666 -10.083 19.270 1.00 77.56 165 ALA A N 1
ATOM 1304 C CA . ALA A 1 165 ? -34.003 -11.401 18.733 1.00 77.56 165 ALA A CA 1
ATOM 1305 C C . ALA A 1 165 ? -35.325 -11.939 19.308 1.00 77.56 165 ALA A C 1
ATOM 1307 O O . ALA A 1 165 ? -36.166 -12.426 18.546 1.00 77.56 165 ALA A O 1
ATOM 1308 N N . ASP A 1 166 ? -35.544 -11.800 20.618 1.00 82.56 166 ASP A N 1
ATOM 1309 C CA . ASP A 1 166 ? -36.784 -12.210 21.282 1.00 82.56 166 ASP A CA 1
ATOM 1310 C C . ASP A 1 166 ? -37.977 -11.372 20.799 1.00 82.56 166 ASP A C 1
ATOM 1312 O O . ASP A 1 166 ? -39.025 -11.927 20.459 1.00 82.56 166 ASP A O 1
ATOM 1316 N N . ASN A 1 167 ? -37.804 -10.057 20.631 1.00 85.19 167 ASN A N 1
ATOM 1317 C CA . ASN A 1 167 ? -38.834 -9.182 20.064 1.00 85.19 167 ASN A CA 1
ATOM 1318 C C . ASN A 1 167 ? -39.193 -9.554 18.616 1.00 85.19 167 ASN A C 1
ATOM 1320 O O . ASN A 1 167 ? -40.367 -9.535 18.239 1.00 85.19 167 ASN A O 1
ATOM 1324 N N . VAL A 1 168 ? -38.214 -9.903 17.776 1.00 85.31 168 VAL A N 1
ATOM 1325 C CA . VAL A 1 168 ? -38.476 -10.362 16.400 1.00 85.31 168 VAL A CA 1
ATOM 1326 C C . VAL A 1 168 ? -39.234 -11.691 16.407 1.00 85.31 168 VAL A C 1
ATOM 1328 O O . VAL A 1 168 ? -40.200 -11.845 15.658 1.00 85.31 168 VAL A O 1
ATOM 1331 N N . MET A 1 169 ? -38.843 -12.630 17.269 1.00 84.62 169 MET A N 1
ATOM 1332 C CA . MET A 1 169 ? -39.515 -13.925 17.406 1.00 84.62 169 MET A CA 1
ATOM 1333 C C . MET A 1 169 ? -40.954 -13.784 17.907 1.00 84.62 169 MET A C 1
ATOM 1335 O O . MET A 1 169 ? -41.839 -14.485 17.416 1.00 84.62 169 MET A O 1
ATOM 1339 N N . GLN A 1 170 ? -41.208 -12.862 18.833 1.00 87.62 170 GLN A N 1
ATOM 1340 C CA . GLN A 1 170 ? -42.546 -12.601 19.356 1.00 87.62 170 GLN A CA 1
ATOM 1341 C C . GLN A 1 170 ? -43.447 -11.962 18.293 1.00 87.62 170 GLN A C 1
ATOM 1343 O O . GLN A 1 170 ? -44.517 -12.487 18.010 1.00 87.62 170 GLN A O 1
ATOM 1348 N N . ASN A 1 171 ? -42.945 -10.962 17.562 1.00 88.69 171 ASN A N 1
ATOM 1349 C CA . ASN A 1 171 ? -43.661 -10.375 16.423 1.00 88.69 171 ASN A CA 1
ATOM 1350 C C . ASN A 1 171 ? -43.991 -11.394 15.315 1.00 88.69 171 ASN A C 1
ATOM 1352 O O . ASN A 1 171 ? -44.997 -11.251 14.620 1.00 88.69 171 ASN A O 1
ATOM 1356 N N . LEU A 1 172 ? -43.134 -12.397 15.091 1.00 85.56 172 LEU A N 1
ATOM 1357 C CA . LEU A 1 172 ? -43.408 -13.473 14.132 1.00 85.56 172 LEU A CA 1
ATOM 1358 C C . LEU A 1 172 ? -44.496 -14.425 14.630 1.00 85.56 172 LEU A C 1
ATOM 1360 O O . LEU A 1 172 ? -45.335 -14.833 13.828 1.00 85.56 172 LEU A O 1
ATOM 1364 N N . ARG A 1 173 ? -44.500 -14.760 15.926 1.00 86.94 173 ARG A N 1
ATOM 1365 C CA . ARG A 1 173 ? -45.554 -15.580 16.539 1.00 86.94 173 ARG A CA 1
ATOM 1366 C C . ARG A 1 173 ? -46.903 -14.883 16.481 1.00 86.94 173 ARG A C 1
ATOM 1368 O O . ARG A 1 173 ? -47.837 -15.490 15.978 1.00 86.94 173 ARG A O 1
ATOM 1375 N N . ASP A 1 174 ? -46.964 -13.610 16.858 1.00 87.25 174 ASP A N 1
ATOM 1376 C CA . ASP A 1 174 ? -48.204 -12.828 16.832 1.00 87.25 174 ASP A CA 1
ATOM 1377 C C . ASP A 1 174 ? -48.770 -12.744 15.404 1.00 87.25 174 ASP A C 1
ATOM 1379 O O . ASP A 1 174 ? -49.962 -12.920 15.170 1.00 87.25 174 ASP A O 1
ATOM 1383 N N . LYS A 1 175 ? -47.902 -12.552 14.399 1.00 88.44 175 LYS A N 1
ATOM 1384 C CA . LYS A 1 175 ? -48.314 -12.573 12.985 1.00 88.44 175 LYS A CA 1
ATOM 1385 C C . LYS A 1 175 ? -48.781 -13.950 12.524 1.00 88.44 175 LYS A C 1
ATOM 1387 O O . LYS A 1 175 ? -49.724 -14.024 11.744 1.00 88.44 175 LYS A O 1
ATOM 1392 N N . MET A 1 176 ? -48.113 -15.021 12.949 1.00 77.94 176 MET A N 1
ATOM 1393 C CA . MET A 1 176 ? -48.532 -16.385 12.624 1.00 77.94 176 MET A CA 1
ATOM 1394 C C . MET A 1 176 ? -49.867 -16.729 13.273 1.00 77.94 176 MET A C 1
ATOM 1396 O O . MET A 1 176 ? -50.681 -17.348 12.607 1.00 77.94 176 MET A O 1
ATOM 1400 N N . GLU A 1 177 ? -50.104 -16.309 14.514 1.00 82.50 177 GLU A N 1
ATOM 1401 C CA . GLU A 1 177 ? -51.365 -16.512 15.229 1.00 82.50 177 GLU A CA 1
ATOM 1402 C C . GLU A 1 177 ? -52.516 -15.787 14.526 1.00 82.50 177 GLU A C 1
ATOM 1404 O O . GLU A 1 177 ? -53.511 -16.422 14.203 1.00 82.50 177 GLU A O 1
ATOM 1409 N N . VAL A 1 178 ? -52.326 -14.526 14.120 1.00 82.50 178 VAL A N 1
ATOM 1410 C CA . VAL A 1 178 ? -53.313 -13.787 13.307 1.00 82.50 178 VAL A CA 1
ATOM 1411 C C . VAL A 1 178 ? -53.570 -14.465 11.957 1.00 82.50 178 VAL A C 1
ATOM 1413 O O . VAL A 1 178 ? -54.710 -14.545 11.506 1.00 82.50 178 VAL A O 1
ATOM 1416 N N . VAL A 1 179 ? -52.527 -14.974 11.293 1.00 79.62 179 VAL A N 1
ATOM 1417 C CA . VAL A 1 179 ? -52.675 -15.740 10.043 1.00 79.62 179 VAL A CA 1
ATOM 1418 C C . VAL A 1 179 ? -53.425 -17.052 10.287 1.00 79.62 179 VAL A C 1
ATOM 1420 O O . VAL A 1 179 ? -54.242 -17.440 9.457 1.00 79.62 179 VAL A O 1
ATOM 1423 N N . PHE A 1 180 ? -53.186 -17.718 11.415 1.00 75.38 180 PHE A N 1
ATOM 1424 C CA . PHE A 1 180 ? -53.864 -18.955 11.797 1.00 75.38 180 PHE A CA 1
ATOM 1425 C C . PHE A 1 180 ? -55.328 -18.718 12.177 1.00 75.38 180 PHE A C 1
ATOM 1427 O O . PHE A 1 180 ? -56.173 -19.537 11.842 1.00 75.38 180 PHE A O 1
ATOM 1434 N N . GLU A 1 181 ? -55.648 -17.597 12.821 1.00 75.56 181 GLU A N 1
ATOM 1435 C CA . GLU A 1 181 ? -57.021 -17.178 13.115 1.00 75.56 181 GLU A CA 1
ATOM 1436 C C . GLU A 1 181 ? -57.777 -16.786 11.838 1.00 75.56 181 GLU A C 1
ATOM 1438 O O . GLU A 1 181 ? -58.932 -17.171 11.667 1.00 75.56 181 GLU A O 1
ATOM 1443 N N . LEU A 1 182 ? -57.118 -16.094 10.901 1.00 69.25 182 LEU A N 1
ATOM 1444 C CA . LEU A 1 182 ? -57.686 -15.782 9.585 1.00 69.25 182 LEU A CA 1
ATOM 1445 C C . LEU A 1 182 ? -57.964 -17.057 8.776 1.00 69.25 182 LEU A C 1
ATOM 1447 O O . LEU A 1 182 ? -59.070 -17.225 8.269 1.00 69.25 182 LEU A O 1
ATOM 1451 N N . LEU A 1 183 ? -56.999 -17.981 8.710 1.00 63.03 183 LEU A N 1
ATOM 1452 C CA . LEU A 1 183 ? -57.138 -19.269 8.014 1.00 63.03 183 LEU A CA 1
ATOM 1453 C C . LEU A 1 183 ? -58.053 -20.259 8.747 1.00 63.03 183 LEU A C 1
ATOM 1455 O O . LEU A 1 183 ? -58.605 -21.154 8.119 1.00 63.03 183 LEU A O 1
ATOM 1459 N N . GLY A 1 184 ? -58.228 -20.107 10.061 1.00 57.09 184 GLY A N 1
ATOM 1460 C CA . GLY A 1 184 ? -59.166 -20.883 10.873 1.00 57.09 184 GLY A CA 1
ATOM 1461 C C . GLY A 1 184 ? -60.620 -20.418 10.750 1.00 57.09 184 GLY A C 1
ATOM 1462 O O . GLY A 1 184 ? -61.511 -21.106 11.242 1.00 57.09 184 GLY A O 1
ATOM 1463 N N . SER A 1 185 ? -60.863 -19.274 10.097 1.00 52.88 185 SER A N 1
ATOM 1464 C CA . SER A 1 185 ? -62.204 -18.761 9.788 1.00 52.88 185 SER A CA 1
ATOM 1465 C C . SER A 1 185 ? -62.680 -19.077 8.364 1.00 52.88 185 SER A C 1
ATOM 1467 O O . SER A 1 185 ? -63.865 -18.926 8.076 1.00 52.88 185 SER A O 1
ATOM 1469 N N . GLU A 1 186 ? -61.792 -19.560 7.488 1.00 50.34 186 GLU A N 1
ATOM 1470 C CA . GLU A 1 186 ? -62.183 -20.180 6.220 1.00 50.34 186 GLU A CA 1
ATOM 1471 C C . GLU A 1 186 ? -62.516 -21.651 6.482 1.00 50.34 186 GLU A C 1
ATOM 1473 O O . GLU A 1 186 ? -61.664 -22.538 6.492 1.00 50.34 186 GLU A O 1
ATOM 1478 N N . GLU A 1 187 ? -63.799 -21.873 6.757 1.00 50.16 187 GLU A N 1
ATOM 1479 C CA . GLU A 1 187 ? -64.487 -23.156 6.691 1.00 50.16 187 GLU A CA 1
ATOM 1480 C C . GLU A 1 187 ? -64.126 -23.848 5.367 1.00 50.16 187 GLU A C 1
ATOM 1482 O O . GLU A 1 187 ? -64.610 -23.481 4.297 1.00 50.16 187 GLU A O 1
ATOM 1487 N N . TRP A 1 188 ? -63.221 -24.830 5.430 1.00 50.03 188 TRP A N 1
ATOM 1488 C CA . TRP A 1 188 ? -62.960 -25.764 4.335 1.00 50.03 188 TRP A CA 1
ATOM 1489 C C . TRP A 1 188 ? -64.190 -26.663 4.179 1.00 50.03 188 TRP A C 1
ATOM 1491 O O . TRP A 1 188 ? -64.228 -27.800 4.653 1.00 50.03 188 TRP A O 1
ATOM 1501 N N . GLU A 1 189 ? -65.227 -26.105 3.560 1.00 47.78 189 GLU A N 1
ATOM 1502 C CA . GLU A 1 189 ? -66.408 -26.823 3.113 1.00 47.78 189 GLU A CA 1
ATOM 1503 C C . GLU A 1 189 ? -65.975 -27.869 2.071 1.00 47.78 189 GLU A C 1
ATOM 1505 O O . GLU A 1 189 ? -65.140 -27.633 1.196 1.00 47.78 189 GLU A O 1
ATOM 1510 N N . SER A 1 190 ? -66.470 -29.084 2.274 1.00 50.19 190 SER A N 1
ATOM 1511 C CA . SER A 1 190 ? -66.031 -30.321 1.632 1.00 50.19 190 SER A CA 1
ATOM 1512 C C . SER A 1 190 ? -66.454 -30.414 0.167 1.00 50.19 190 SER A C 1
ATOM 1514 O O . SER A 1 190 ? -67.623 -30.202 -0.130 1.00 50.19 190 SER A O 1
ATOM 1516 N N . ASP A 1 191 ? -65.552 -30.856 -0.718 1.00 51.50 191 ASP A N 1
ATOM 1517 C CA . ASP A 1 191 ? -65.916 -31.283 -2.082 1.00 51.50 191 ASP A CA 1
ATOM 1518 C C . ASP A 1 191 ? -65.073 -32.486 -2.558 1.00 51.50 191 ASP A C 1
ATOM 1520 O O . ASP A 1 191 ? -64.314 -32.418 -3.522 1.00 51.50 191 ASP A O 1
ATOM 1524 N N . TRP A 1 192 ? -65.153 -33.603 -1.822 1.00 63.16 192 TRP A N 1
ATOM 1525 C CA . TRP A 1 192 ? -64.564 -34.893 -2.232 1.00 63.16 192 TRP A CA 1
ATOM 1526 C C . TRP A 1 192 ? -65.542 -36.079 -2.175 1.00 63.16 192 TRP A C 1
ATOM 1528 O O . TRP A 1 192 ? -65.113 -37.228 -2.257 1.00 63.16 192 TRP A O 1
ATOM 1538 N N . GLU A 1 193 ? -66.852 -35.834 -2.099 1.00 48.53 193 GLU A N 1
ATOM 1539 C CA . GLU A 1 193 ? -67.863 -36.878 -2.315 1.00 48.53 193 GLU A CA 1
ATOM 1540 C C . GLU A 1 193 ? -68.810 -36.494 -3.457 1.00 48.53 193 GLU A C 1
ATOM 1542 O O . GLU A 1 193 ? -69.882 -35.931 -3.237 1.00 48.53 193 GLU A O 1
ATOM 1547 N N . SER A 1 194 ? -68.413 -36.830 -4.689 1.00 49.59 194 SER A N 1
ATOM 1548 C CA . SER A 1 194 ? -69.303 -37.191 -5.808 1.00 49.59 194 SER A CA 1
ATOM 1549 C C . SER A 1 194 ? -68.544 -37.956 -6.888 1.00 49.59 194 SER A C 1
ATOM 1551 O O . SER A 1 194 ? -67.489 -37.460 -7.341 1.00 49.59 194 SER A O 1
#

Sequence (194 aa):
MRLENVSRSLSISELQKTLLTQYSSVCSMKFRDCSSNKPLQLYQTLSEITHNGLCVVQALLPLNGGKGGFGNNLRSNKGNKQKKKPTEDSKAFSKDLKTGVRIKDLNRLQKASEVLQKQQEHSQEAKEKLDKKQAKLKKAIEYYEGILNGKSNEKFKDTDFLDEADNVMQNLRDKMEVVFELLGSEEWESDWES

InterPro domains:
  IPR051421 RNA Processing and DNA Damage Response Regulator [PTHR12786] (15-182)
  IPR053822 SDE2-like domain [PF22782] (65-177)

Radius of gyration: 35.76 Å; chains: 1; bounding box: 94×65×83 Å

Foldseek 3Di:
DDDPPDDQQDFVLVVVVVVCVVVVVQPPKWKAWPVVRHGDDRGDTSPVQDDPNDTDIDIDRPDPDDPPDPVVVCVVVVPPPPPPDPCPCPQQQDADPLPRHGPVVVVVVVVVVVVLVVVVVPDPVVVVVVVVVVVVVVVVVVVVVCVVVVNDPPPPPPCVVVVVVVVVVVVVVVVVVVVCVVVVPPPPDDDPDD

Secondary structure (DSSP, 8-state):
----S--TT-BHHHHHHHHHHHTTTSTT-EEEETTT-PBPPTT-BHHHH-BTTB--EEEE---TTS-TTHHHHHHHHHH--------S-GGGSPBPTTT--BHHHHHHHHHHHHHHHHHHTS-SHHHHHHHHHHHHHHHHHHHHHHHHTT---------HHHHHHHHHHHHHHHHHHHHHHHHTSS--------

pLDDT: mean 72.73, std 11.57, range [47.59, 89.75]